Protein AF-A0A7T6AQ58-F1 (afdb_monomer_lite)

pLDDT: mean 81.7, std 18.65, range [36.28, 98.56]

Structure (mmCIF, N/CA/C/O backbone):
data_AF-A0A7T6AQ58-F1
#
_entry.id   AF-A0A7T6AQ58-F1
#
loop_
_atom_site.group_PDB
_atom_site.id
_atom_site.type_symbol
_atom_site.label_atom_id
_atom_site.label_alt_id
_atom_site.label_comp_id
_atom_site.label_asym_id
_atom_site.label_entity_id
_atom_site.label_seq_id
_atom_site.pdbx_PDB_ins_code
_atom_site.Cartn_x
_atom_site.Cartn_y
_atom_site.Cartn_z
_atom_site.occupancy
_atom_site.B_iso_or_equiv
_atom_site.auth_seq_id
_atom_site.auth_comp_id
_atom_site.auth_asym_id
_atom_site.auth_atom_id
_atom_site.pdbx_PDB_model_num
ATOM 1 N N . MET A 1 1 ? 35.826 25.626 -11.623 1.00 47.44 1 MET A N 1
ATOM 2 C CA . MET A 1 1 ? 35.672 25.501 -10.158 1.00 47.44 1 MET A CA 1
ATOM 3 C C . MET A 1 1 ? 34.219 25.137 -9.875 1.00 47.44 1 MET A C 1
ATOM 5 O O . MET A 1 1 ? 33.363 25.952 -10.198 1.00 47.44 1 MET A O 1
ATOM 9 N N . PRO A 1 2 ? 33.915 23.915 -9.407 1.00 53.66 2 PRO A N 1
ATOM 10 C CA . PRO A 1 2 ? 32.549 23.514 -9.070 1.00 53.66 2 PRO A CA 1
ATOM 11 C C . PRO A 1 2 ? 32.062 24.249 -7.809 1.00 53.66 2 PRO A C 1
ATOM 13 O O . PRO A 1 2 ? 32.818 24.425 -6.855 1.00 53.66 2 PRO A O 1
ATOM 16 N N . ASN A 1 3 ? 30.813 24.721 -7.831 1.00 54.72 3 ASN A N 1
ATOM 17 C CA . ASN A 1 3 ? 30.215 25.527 -6.764 1.00 54.72 3 ASN A CA 1
ATOM 18 C C . ASN A 1 3 ? 30.100 24.731 -5.444 1.00 54.72 3 ASN A C 1
ATOM 20 O O . ASN A 1 3 ? 29.497 23.658 -5.445 1.00 54.72 3 ASN A O 1
ATOM 24 N N . PRO A 1 4 ? 30.575 25.258 -4.300 1.00 62.91 4 PRO A N 1
ATOM 25 C CA . PRO A 1 4 ? 30.563 24.561 -3.007 1.00 62.91 4 PRO A CA 1
ATOM 26 C C . PRO A 1 4 ? 29.189 24.514 -2.300 1.00 62.91 4 PRO A C 1
ATOM 28 O O . PRO A 1 4 ? 29.124 24.204 -1.115 1.00 62.91 4 PRO A O 1
ATOM 31 N N . VAL A 1 5 ? 28.080 24.805 -2.992 1.00 57.00 5 VAL A N 1
ATOM 32 C CA . VAL A 1 5 ? 26.743 24.957 -2.370 1.00 57.00 5 VAL A CA 1
ATOM 33 C C . VAL A 1 5 ? 25.827 23.742 -2.595 1.00 57.00 5 VAL A C 1
ATOM 35 O O . VAL A 1 5 ? 24.733 23.677 -2.050 1.00 57.00 5 VAL A O 1
ATOM 38 N N . THR A 1 6 ? 26.265 22.715 -3.326 1.00 56.56 6 THR A N 1
ATOM 39 C CA . THR A 1 6 ? 25.446 21.510 -3.584 1.00 56.56 6 THR A CA 1
ATOM 40 C C . THR A 1 6 ? 25.547 20.435 -2.493 1.00 56.56 6 THR A C 1
ATOM 42 O O . THR A 1 6 ? 25.055 19.323 -2.672 1.00 56.56 6 THR A O 1
ATOM 45 N N . CYS A 1 7 ? 26.194 20.728 -1.362 1.00 53.22 7 CYS A N 1
ATOM 46 C CA . CYS A 1 7 ? 26.495 19.736 -0.335 1.00 53.22 7 CYS A CA 1
ATOM 47 C C . CYS A 1 7 ? 25.525 19.850 0.856 1.00 53.22 7 CYS A C 1
ATOM 49 O O . CYS A 1 7 ? 25.458 20.885 1.508 1.00 53.22 7 CYS A O 1
ATOM 51 N N . MET A 1 8 ? 24.838 18.746 1.172 1.00 51.19 8 MET A N 1
ATOM 52 C CA . MET A 1 8 ? 24.126 18.470 2.437 1.00 51.19 8 MET A CA 1
ATOM 53 C C . MET A 1 8 ? 22.668 18.919 2.625 1.00 51.19 8 MET A C 1
ATOM 55 O O . MET A 1 8 ? 22.242 19.180 3.747 1.00 51.19 8 MET A O 1
ATOM 59 N N . THR A 1 9 ? 21.825 18.823 1.601 1.00 55.97 9 THR A N 1
ATOM 60 C CA . THR A 1 9 ? 20.401 18.518 1.848 1.00 55.97 9 THR A CA 1
ATOM 61 C C . THR A 1 9 ? 19.998 17.267 1.085 1.00 55.97 9 THR A C 1
ATOM 63 O O . THR A 1 9 ? 19.131 17.286 0.216 1.00 55.97 9 THR A O 1
ATOM 66 N N . PHE A 1 10 ? 20.628 16.137 1.428 1.00 58.88 10 PHE A N 1
ATOM 67 C CA . PHE A 1 10 ? 20.069 14.835 1.067 1.00 58.88 10 PHE A CA 1
ATOM 68 C C . PHE A 1 10 ? 18.713 14.716 1.755 1.00 58.88 10 PHE A C 1
ATOM 70 O O . PHE A 1 10 ? 18.623 14.396 2.943 1.00 58.88 10 PHE A O 1
ATOM 77 N N . SER A 1 11 ? 17.663 15.051 1.007 1.00 82.62 11 SER A N 1
ATOM 78 C CA . SER A 1 11 ? 16.287 14.952 1.464 1.00 82.62 11 SER A CA 1
ATOM 79 C C . SER A 1 11 ? 16.050 13.517 1.953 1.00 82.62 11 SER A C 1
ATOM 81 O O . SER A 1 11 ? 16.517 12.579 1.299 1.00 82.62 11 SER A O 1
ATOM 83 N N . PRO A 1 12 ? 15.336 13.294 3.073 1.00 81.56 12 PRO A N 1
ATOM 84 C CA . PRO A 1 12 ? 14.990 11.946 3.541 1.00 81.56 12 PRO A CA 1
ATOM 85 C C . PRO A 1 12 ? 14.349 11.094 2.433 1.00 81.56 12 PRO A C 1
ATOM 87 O O . PRO A 1 12 ? 14.522 9.878 2.401 1.00 81.56 12 PRO A O 1
ATOM 90 N N . TYR A 1 13 ? 13.699 11.749 1.468 1.00 82.94 13 TYR A N 1
ATOM 91 C CA . TYR A 1 13 ? 13.185 11.140 0.250 1.00 82.94 13 TYR A CA 1
ATOM 92 C C . TYR A 1 13 ? 14.268 10.500 -0.636 1.00 82.94 13 TYR A C 1
ATOM 94 O O . TYR A 1 13 ? 14.084 9.383 -1.103 1.00 82.94 13 TYR A O 1
ATOM 102 N N . GLN A 1 14 ? 15.414 11.155 -0.848 1.00 86.25 14 GLN A N 1
ATOM 103 C CA . GLN A 1 14 ? 16.499 10.592 -1.661 1.00 86.25 14 GLN A CA 1
ATOM 104 C C . GLN A 1 14 ? 17.101 9.355 -1.002 1.00 86.25 14 GLN A C 1
ATOM 106 O O . GLN A 1 14 ? 17.252 8.340 -1.666 1.00 86.25 14 GLN A O 1
ATOM 111 N N . ARG A 1 15 ? 17.355 9.398 0.314 1.00 88.62 15 ARG A N 1
ATOM 112 C CA . ARG A 1 15 ? 17.837 8.220 1.060 1.00 88.62 15 ARG A CA 1
ATOM 113 C C . ARG A 1 15 ? 16.867 7.048 0.946 1.00 88.62 15 ARG A C 1
ATOM 115 O O . ARG A 1 15 ? 17.296 5.909 0.794 1.00 88.62 15 ARG A O 1
ATOM 122 N N . LEU A 1 16 ? 15.568 7.342 0.995 1.00 89.62 16 LEU A N 1
ATOM 123 C CA . LEU A 1 16 ? 14.527 6.343 0.816 1.00 89.62 16 LEU A CA 1
ATOM 124 C C . LEU A 1 16 ? 14.556 5.738 -0.593 1.00 89.62 16 LEU A C 1
ATOM 126 O O . LEU A 1 16 ? 14.514 4.518 -0.728 1.00 89.62 16 LEU A O 1
ATOM 130 N N . LEU A 1 17 ? 14.649 6.571 -1.631 1.00 89.19 17 LEU A N 1
ATOM 131 C CA . LEU A 1 17 ? 14.738 6.099 -3.011 1.00 89.19 17 LEU A CA 1
ATOM 132 C C . LEU A 1 17 ? 15.986 5.246 -3.242 1.00 89.19 17 LEU A C 1
ATOM 134 O O . LEU A 1 17 ? 15.863 4.165 -3.807 1.00 89.19 17 LEU A O 1
ATOM 138 N N . THR A 1 18 ? 17.149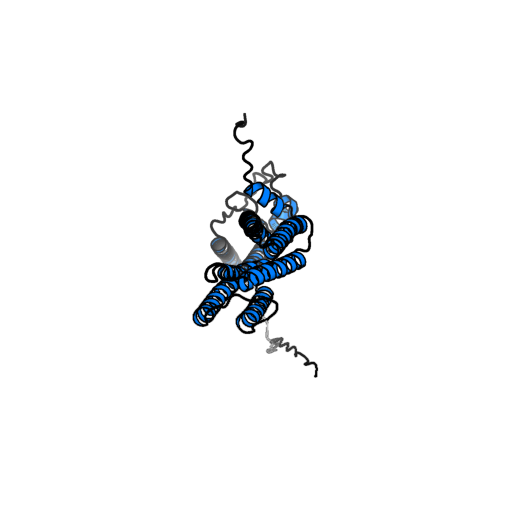 5.676 -2.749 1.00 90.31 18 THR A N 1
ATOM 139 C CA . THR A 1 18 ? 18.395 4.911 -2.872 1.00 90.31 18 THR A CA 1
ATOM 140 C C . THR A 1 18 ? 18.289 3.559 -2.164 1.00 90.31 18 THR A C 1
ATOM 142 O O . THR A 1 18 ? 18.688 2.545 -2.727 1.00 90.31 18 THR A O 1
ATOM 145 N N . ALA A 1 19 ? 17.675 3.503 -0.975 1.00 90.88 19 ALA A N 1
ATOM 146 C CA . ALA A 1 19 ? 17.439 2.240 -0.271 1.00 90.88 19 ALA A CA 1
ATOM 147 C C . ALA A 1 19 ? 16.484 1.303 -1.039 1.00 90.88 19 ALA A C 1
ATOM 149 O O . ALA A 1 19 ? 16.714 0.097 -1.106 1.00 90.88 19 ALA A O 1
ATOM 150 N N . ILE A 1 20 ? 15.428 1.848 -1.654 1.00 91.75 20 ILE A N 1
ATOM 151 C CA . ILE A 1 20 ? 14.497 1.081 -2.501 1.00 91.75 20 ILE A CA 1
ATOM 152 C C . ILE A 1 20 ? 15.207 0.564 -3.756 1.00 91.75 20 ILE A C 1
ATOM 154 O O . ILE A 1 20 ? 14.987 -0.574 -4.174 1.00 91.75 20 ILE A O 1
ATOM 158 N N . GLU A 1 21 ? 16.054 1.387 -4.367 1.00 91.31 21 GLU A N 1
ATOM 159 C CA . GLU A 1 21 ? 16.788 1.044 -5.579 1.00 91.31 21 GLU A CA 1
ATOM 160 C C . GLU A 1 21 ? 17.803 -0.076 -5.337 1.00 91.31 21 GLU A C 1
ATOM 162 O O . GLU A 1 21 ? 17.845 -1.020 -6.130 1.00 91.31 21 GLU A O 1
ATOM 167 N N . GLN A 1 22 ? 18.515 -0.011 -4.206 1.00 92.06 22 GLN A N 1
ATOM 168 C CA . GLN A 1 22 ? 19.483 -1.011 -3.745 1.00 92.06 22 GLN A CA 1
ATOM 169 C C . GLN A 1 22 ? 18.845 -2.306 -3.220 1.00 92.06 22 GLN A C 1
ATOM 171 O O . GLN A 1 22 ? 19.550 -3.297 -3.034 1.00 92.06 22 GLN A O 1
ATOM 176 N N . SER A 1 23 ? 17.532 -2.324 -2.960 1.00 90.62 23 SER A N 1
ATOM 177 C CA . SER A 1 23 ? 16.871 -3.522 -2.437 1.00 90.62 23 SER A CA 1
ATOM 178 C C . SER A 1 23 ? 16.958 -4.696 -3.431 1.00 90.62 23 SER A C 1
ATOM 180 O O . SER A 1 23 ? 16.793 -4.495 -4.640 1.00 90.62 23 SER A O 1
ATOM 182 N N . PRO A 1 24 ? 17.141 -5.943 -2.950 1.00 89.75 24 PRO A N 1
ATOM 183 C CA . PRO A 1 24 ? 17.249 -7.139 -3.796 1.00 89.75 24 PRO A CA 1
ATOM 184 C C . PRO A 1 24 ? 15.904 -7.575 -4.413 1.00 89.75 24 PRO A C 1
ATOM 186 O O . PRO A 1 24 ? 15.777 -8.679 -4.941 1.00 89.75 24 PRO A O 1
ATOM 189 N N . ILE A 1 25 ? 14.872 -6.735 -4.313 1.00 90.25 25 ILE A N 1
ATOM 190 C CA . ILE A 1 25 ? 13.503 -7.043 -4.709 1.00 90.25 25 ILE A CA 1
ATOM 191 C C . ILE A 1 25 ? 13.341 -6.853 -6.232 1.00 90.25 25 ILE A C 1
ATOM 193 O O . ILE A 1 25 ? 13.767 -5.827 -6.778 1.00 90.25 25 ILE A O 1
ATOM 197 N N . PRO A 1 26 ? 12.678 -7.793 -6.939 1.00 88.00 26 PRO A N 1
ATOM 198 C CA . PRO A 1 26 ? 12.400 -7.666 -8.368 1.00 88.00 26 PRO A CA 1
ATOM 199 C C . PRO A 1 26 ? 11.685 -6.354 -8.720 1.00 88.00 26 PRO A C 1
ATOM 201 O O . PRO A 1 26 ? 10.802 -5.890 -7.997 1.00 88.00 26 PRO A O 1
ATOM 204 N N . GLY A 1 27 ? 11.999 -5.775 -9.884 1.00 81.94 27 GLY A N 1
ATOM 205 C CA . GLY A 1 27 ? 11.509 -4.446 -10.284 1.00 81.94 27 GLY A CA 1
ATOM 206 C C . GLY A 1 27 ? 9.984 -4.255 -10.227 1.00 81.94 27 GLY A C 1
ATOM 207 O O . GLY A 1 27 ? 9.514 -3.161 -9.920 1.00 81.94 27 GLY A O 1
ATOM 208 N N . ALA A 1 28 ? 9.197 -5.314 -10.449 1.00 79.38 28 ALA A N 1
ATOM 209 C CA . ALA A 1 28 ? 7.735 -5.262 -10.353 1.00 79.38 28 ALA A CA 1
ATOM 210 C C . ALA A 1 28 ? 7.221 -4.944 -8.931 1.00 79.38 28 ALA A C 1
ATOM 212 O O . ALA A 1 28 ? 6.175 -4.301 -8.782 1.00 79.38 28 ALA A O 1
ATOM 213 N N . ASP A 1 29 ? 7.968 -5.355 -7.904 1.00 88.75 29 ASP A N 1
ATOM 214 C CA . ASP A 1 29 ? 7.631 -5.171 -6.492 1.00 88.75 29 ASP A CA 1
ATOM 215 C C . ASP A 1 29 ? 8.254 -3.895 -5.898 1.00 88.75 29 ASP A C 1
ATOM 217 O O . ASP A 1 29 ? 7.770 -3.406 -4.877 1.00 88.75 29 ASP A O 1
ATOM 221 N N . LYS A 1 30 ? 9.227 -3.258 -6.571 1.00 90.06 30 LYS A N 1
ATOM 222 C CA . LYS A 1 30 ? 9.806 -1.970 -6.130 1.00 90.06 30 LYS A CA 1
ATOM 223 C C . LYS A 1 30 ? 8.746 -0.886 -5.945 1.00 90.06 30 LYS A C 1
ATOM 225 O O . LYS A 1 30 ? 8.765 -0.164 -4.955 1.00 90.06 30 LYS A O 1
ATOM 230 N N . VAL A 1 31 ? 7.757 -0.825 -6.841 1.00 90.00 31 VAL A N 1
ATOM 231 C CA . VAL A 1 31 ? 6.634 0.117 -6.701 1.00 90.00 31 VAL A CA 1
ATOM 232 C C . VAL A 1 31 ? 5.856 -0.153 -5.410 1.00 90.00 31 VAL A C 1
ATOM 234 O O . VAL A 1 31 ? 5.481 0.794 -4.723 1.00 90.00 31 VAL A O 1
ATOM 237 N N . ARG A 1 32 ? 5.619 -1.422 -5.051 1.00 92.69 32 ARG A N 1
ATOM 238 C CA . ARG A 1 32 ? 4.919 -1.785 -3.805 1.00 92.69 32 ARG A CA 1
ATOM 239 C C . ARG A 1 32 ? 5.742 -1.394 -2.586 1.00 92.69 32 ARG A C 1
ATOM 241 O O . ARG A 1 32 ? 5.195 -0.802 -1.659 1.00 92.69 32 ARG A O 1
ATOM 248 N N . LEU A 1 33 ? 7.054 -1.625 -2.636 1.00 93.81 33 LEU A N 1
ATOM 249 C CA . LEU A 1 33 ? 7.982 -1.192 -1.597 1.00 93.81 33 LEU A CA 1
ATOM 250 C C . LEU A 1 33 ? 7.946 0.327 -1.395 1.00 93.81 33 LEU A C 1
ATOM 252 O O . LEU A 1 33 ? 7.910 0.774 -0.255 1.00 93.81 33 LEU A O 1
ATOM 256 N N . THR A 1 34 ? 7.873 1.125 -2.465 1.00 92.50 34 THR A N 1
ATOM 257 C CA . THR A 1 34 ? 7.727 2.585 -2.351 1.00 92.50 34 THR A CA 1
ATOM 258 C C . THR A 1 34 ? 6.436 2.984 -1.637 1.00 92.50 34 THR A C 1
ATOM 260 O O . THR A 1 34 ? 6.463 3.841 -0.759 1.00 92.50 34 THR A O 1
ATOM 263 N N . HIS A 1 35 ? 5.303 2.359 -1.969 1.00 91.75 35 HIS A N 1
ATOM 264 C CA . HIS A 1 35 ? 4.029 2.664 -1.302 1.00 91.75 35 HIS A CA 1
ATOM 265 C C . HIS A 1 35 ? 4.071 2.248 0.174 1.00 91.75 35 HIS A C 1
ATOM 267 O O . HIS A 1 35 ? 3.639 3.005 1.042 1.00 91.75 35 HIS A O 1
ATOM 273 N N . PHE A 1 36 ? 4.652 1.081 0.464 1.00 94.81 36 PHE A N 1
ATOM 274 C CA . PHE A 1 36 ? 4.873 0.618 1.830 1.00 94.81 36 PHE A CA 1
ATOM 275 C C . PHE A 1 36 ? 5.781 1.573 2.613 1.00 94.81 36 PHE A C 1
ATOM 277 O O . PHE A 1 36 ? 5.466 1.920 3.745 1.00 94.81 36 PHE A O 1
ATOM 284 N N . ALA A 1 37 ? 6.856 2.067 2.001 1.00 94.31 37 ALA A N 1
ATOM 285 C CA . ALA A 1 37 ? 7.752 3.034 2.617 1.00 94.31 37 ALA A CA 1
ATOM 286 C C . ALA A 1 37 ? 7.044 4.333 3.001 1.00 94.31 37 ALA A C 1
ATOM 288 O O . ALA A 1 37 ? 7.209 4.822 4.115 1.00 94.31 37 ALA A O 1
ATOM 289 N N . VAL A 1 38 ? 6.242 4.885 2.084 1.00 92.50 38 VAL A N 1
ATOM 290 C CA . VAL A 1 38 ? 5.446 6.091 2.342 1.00 92.50 38 VAL A CA 1
ATOM 291 C C . VAL A 1 38 ? 4.469 5.839 3.487 1.00 92.50 38 VAL A C 1
ATOM 293 O O . VAL A 1 38 ? 4.343 6.672 4.382 1.00 92.50 38 VAL A O 1
ATOM 296 N N . PHE A 1 39 ? 3.827 4.670 3.507 1.00 93.25 39 PHE A N 1
ATOM 297 C CA . PHE A 1 39 ? 2.936 4.279 4.593 1.00 93.25 39 PHE A CA 1
ATOM 298 C C . PHE A 1 39 ? 3.664 4.165 5.937 1.00 93.25 39 PHE A C 1
ATOM 300 O O . PHE A 1 39 ? 3.175 4.688 6.931 1.00 93.25 39 PHE A O 1
ATOM 307 N N . VAL A 1 40 ? 4.841 3.535 5.984 1.00 94.31 40 VAL A N 1
ATOM 308 C CA . VAL A 1 40 ? 5.655 3.450 7.205 1.00 94.31 40 VAL A CA 1
ATOM 309 C C . VAL A 1 40 ? 6.076 4.849 7.649 1.00 94.31 40 VAL A C 1
ATOM 311 O O . VAL A 1 40 ? 5.889 5.196 8.809 1.00 94.31 40 VAL A O 1
ATOM 314 N N . LEU A 1 41 ? 6.568 5.688 6.738 1.00 93.50 41 LEU A N 1
ATOM 315 C CA . LEU A 1 41 ? 7.032 7.038 7.056 1.00 93.50 41 LEU A CA 1
ATOM 316 C C . LEU A 1 41 ? 5.920 7.921 7.642 1.00 93.50 41 LEU A C 1
ATOM 318 O O . LEU A 1 41 ? 6.161 8.647 8.603 1.00 93.50 41 LEU A O 1
ATOM 322 N N . LEU A 1 42 ? 4.709 7.852 7.082 1.00 93.00 42 LEU A N 1
ATOM 323 C CA . LEU A 1 42 ? 3.563 8.643 7.542 1.00 93.00 42 LEU A CA 1
ATOM 324 C C . LEU A 1 42 ? 2.850 8.014 8.748 1.00 93.00 42 LEU A C 1
ATOM 326 O O . LEU A 1 42 ? 2.391 8.724 9.639 1.00 93.00 42 LEU A O 1
ATOM 330 N N . GLY A 1 43 ? 2.751 6.687 8.786 1.00 92.94 43 GLY A N 1
ATOM 331 C CA . GLY A 1 43 ? 2.016 5.947 9.809 1.00 92.94 43 GLY A CA 1
ATOM 332 C C . GLY A 1 43 ? 2.769 5.824 11.130 1.00 92.94 43 GLY A C 1
ATOM 333 O O . GLY A 1 43 ? 2.144 5.838 12.186 1.00 92.94 43 GLY A O 1
ATOM 334 N N . GLN A 1 44 ? 4.103 5.747 11.098 1.00 94.69 44 GLN A N 1
ATOM 335 C CA . GLN A 1 44 ? 4.933 5.568 12.294 1.00 94.69 44 GLN A CA 1
ATOM 336 C C . GLN A 1 44 ? 4.753 6.688 13.333 1.00 94.69 44 GLN A C 1
ATOM 338 O O . GLN A 1 44 ? 4.446 6.358 14.481 1.00 94.69 44 GLN A O 1
ATOM 343 N N . PRO A 1 45 ? 4.848 7.989 12.978 1.00 95.81 45 PRO A N 1
ATOM 344 C CA . PRO A 1 45 ? 4.590 9.067 13.932 1.00 95.81 45 PRO A CA 1
ATOM 345 C C . PRO A 1 45 ? 3.170 9.021 14.506 1.00 95.81 45 PRO A C 1
ATOM 347 O O . PRO A 1 45 ? 2.986 9.225 15.704 1.00 95.81 45 PRO A O 1
ATOM 350 N N . GLY A 1 46 ? 2.176 8.702 13.668 1.00 94.44 46 GLY A N 1
ATOM 351 C CA . GLY A 1 46 ? 0.782 8.578 14.093 1.00 94.44 46 GLY A CA 1
ATOM 352 C C . GLY A 1 46 ? 0.583 7.451 15.106 1.00 94.44 46 GLY A C 1
ATOM 353 O O . GLY A 1 46 ? 0.035 7.680 16.181 1.00 94.44 46 GLY A O 1
ATOM 354 N N . LEU A 1 47 ? 1.082 6.249 14.805 1.00 96.06 47 LEU A N 1
ATOM 355 C CA . LEU A 1 47 ? 0.994 5.088 15.698 1.00 96.06 47 LEU A CA 1
ATOM 356 C C . LEU A 1 47 ? 1.737 5.315 17.015 1.00 96.06 47 LEU A C 1
ATOM 358 O O . LEU A 1 47 ? 1.229 4.936 18.066 1.00 96.06 47 LEU A O 1
ATOM 362 N N . LEU A 1 48 ? 2.913 5.949 16.973 1.00 96.81 48 LEU A N 1
ATOM 363 C CA . LEU A 1 48 ? 3.671 6.284 18.175 1.00 96.81 48 LEU A CA 1
ATOM 364 C C . LEU A 1 48 ? 2.904 7.291 19.046 1.00 96.81 48 LEU A C 1
ATOM 366 O O . LEU A 1 48 ? 2.783 7.089 20.252 1.00 96.81 48 LEU A O 1
ATOM 370 N N . GLY A 1 49 ? 2.333 8.334 18.434 1.00 97.06 49 GLY A N 1
ATOM 371 C CA . GLY A 1 49 ? 1.495 9.314 19.127 1.00 97.06 49 GLY A CA 1
ATOM 372 C C . GLY A 1 49 ? 0.278 8.668 19.789 1.00 97.06 49 GLY A C 1
ATOM 373 O O . GLY A 1 49 ? 0.037 8.888 20.974 1.00 97.06 49 GLY A O 1
ATOM 374 N N . TYR A 1 50 ? -0.434 7.800 19.063 1.00 95.62 50 TYR A N 1
ATOM 375 C CA . TYR A 1 50 ? -1.550 7.030 19.620 1.00 95.62 50 TYR A CA 1
ATOM 376 C C . TYR A 1 50 ? -1.113 6.062 20.723 1.00 95.62 50 TYR A C 1
ATOM 378 O O . TYR A 1 50 ? -1.847 5.880 21.689 1.00 95.62 50 TYR A O 1
ATOM 386 N N . CYS A 1 51 ? 0.073 5.461 20.618 1.00 97.31 51 CYS A N 1
ATOM 387 C CA . CYS A 1 51 ? 0.610 4.583 21.654 1.00 97.31 51 CYS A CA 1
ATOM 388 C C . CYS A 1 51 ? 0.863 5.355 22.956 1.00 97.31 51 CYS A C 1
ATOM 390 O O . CYS A 1 51 ? 0.464 4.895 24.022 1.00 97.31 51 CYS A O 1
ATOM 392 N N . VAL A 1 52 ? 1.485 6.537 22.874 1.00 98.00 52 VAL A N 1
ATOM 393 C CA . VAL A 1 52 ? 1.713 7.406 24.040 1.00 98.00 52 VAL A CA 1
ATOM 394 C C . VAL A 1 52 ? 0.385 7.881 24.622 1.00 98.00 52 VAL A C 1
ATOM 396 O O . VAL A 1 52 ? 0.189 7.791 25.830 1.00 98.00 52 VAL A O 1
ATOM 399 N N . TYR A 1 53 ? -0.549 8.316 23.775 1.00 96.50 53 TYR A N 1
ATOM 400 C CA . TYR A 1 53 ? -1.891 8.707 24.203 1.00 96.50 53 TYR A CA 1
ATOM 401 C C . TYR A 1 53 ? -2.603 7.568 24.955 1.00 96.50 53 TYR A C 1
ATOM 403 O O . TYR A 1 53 ? -3.080 7.758 26.069 1.00 96.50 53 TYR A O 1
ATOM 411 N N . SER A 1 54 ? -2.577 6.353 24.404 1.00 95.75 54 SER A N 1
ATOM 412 C CA . SER A 1 54 ? -3.175 5.165 25.019 1.00 95.75 54 SER A CA 1
ATOM 413 C C . SER A 1 54 ? -2.523 4.776 26.352 1.00 95.75 54 SER A C 1
ATOM 415 O O . SER A 1 54 ? -3.200 4.215 27.211 1.00 95.75 54 SER A O 1
ATOM 417 N N . LEU A 1 55 ? -1.227 5.056 26.541 1.00 97.31 55 LEU A N 1
ATOM 418 C CA . LEU A 1 55 ? -0.544 4.863 27.825 1.00 97.31 55 LEU A CA 1
ATOM 419 C C . LEU A 1 55 ? -1.000 5.884 28.872 1.00 97.31 55 LEU A C 1
ATOM 421 O O . LEU A 1 55 ? -1.157 5.520 30.034 1.00 97.31 55 LEU A O 1
ATOM 425 N N . VAL A 1 56 ? -1.227 7.136 28.465 1.00 97.88 56 VAL A N 1
ATOM 426 C CA . VAL A 1 56 ? -1.710 8.205 29.356 1.00 97.88 56 VAL A CA 1
ATOM 427 C C . VAL A 1 56 ? -3.137 7.926 29.835 1.00 97.88 56 VAL A C 1
ATOM 429 O O . VAL A 1 56 ? -3.422 8.125 31.011 1.00 97.88 56 VAL A O 1
ATOM 432 N N . GLU A 1 57 ? -3.997 7.390 28.967 1.00 95.56 57 GLU A N 1
ATOM 433 C CA . GLU A 1 57 ? -5.369 6.974 29.313 1.00 95.56 57 GLU A CA 1
ATOM 434 C C . GLU A 1 57 ? -5.424 5.673 30.144 1.00 95.56 57 GLU A C 1
ATOM 436 O O . GLU A 1 57 ? -6.487 5.257 30.599 1.00 95.56 57 GLU A O 1
ATOM 441 N N . GLY A 1 58 ? -4.291 4.988 30.346 1.00 95.94 58 GLY A N 1
ATOM 442 C CA . GLY A 1 58 ? -4.236 3.715 31.075 1.00 95.94 58 GLY A CA 1
ATOM 443 C C . GLY A 1 58 ? -4.765 2.503 30.292 1.00 95.94 58 GLY A C 1
ATOM 444 O O . GLY A 1 58 ? -4.858 1.405 30.845 1.00 95.94 58 GLY A O 1
ATOM 445 N N . GLU A 1 59 ? -5.060 2.652 28.996 1.00 94.94 59 GLU A N 1
ATOM 446 C CA . GLU A 1 59 ? -5.473 1.567 28.097 1.00 94.94 59 GLU A CA 1
ATOM 447 C C . GLU A 1 59 ? -4.262 0.688 27.695 1.00 94.94 59 GLU A C 1
ATOM 449 O O . GLU A 1 59 ? -3.841 0.651 26.535 1.00 94.94 59 GLU A O 1
ATOM 454 N N . LEU A 1 60 ? -3.674 -0.043 28.653 1.00 96.06 60 LEU A N 1
ATOM 455 C CA . LEU A 1 60 ? -2.428 -0.808 28.454 1.00 96.06 60 LEU A CA 1
ATOM 456 C C . LEU A 1 60 ? -2.502 -1.834 27.313 1.00 96.06 60 LEU A C 1
ATOM 458 O O . LEU A 1 60 ? -1.525 -2.021 26.588 1.00 96.06 60 LEU A O 1
ATOM 462 N N . LEU A 1 61 ? -3.651 -2.494 27.134 1.00 94.19 61 LEU A N 1
ATOM 463 C CA . LEU A 1 61 ? -3.839 -3.476 26.062 1.00 94.19 61 LEU A CA 1
ATOM 464 C C . LEU A 1 61 ? -3.745 -2.821 24.677 1.00 94.19 61 LEU A C 1
ATOM 466 O O . LEU A 1 61 ? -3.096 -3.358 23.782 1.00 94.19 61 LEU A O 1
ATOM 470 N N . MET A 1 62 ? -4.365 -1.652 24.504 1.00 94.75 62 MET A N 1
ATOM 471 C CA . MET A 1 62 ? -4.329 -0.921 23.239 1.00 94.75 62 MET A CA 1
ATOM 472 C C . MET A 1 62 ? -2.920 -0.390 22.959 1.00 94.75 62 MET A C 1
ATOM 474 O O . MET A 1 62 ? -2.406 -0.571 21.854 1.00 94.75 62 MET A O 1
ATOM 478 N N . ALA A 1 63 ? -2.259 0.173 23.974 1.00 97.00 63 ALA A N 1
ATOM 479 C CA . ALA A 1 63 ? -0.869 0.604 23.875 1.00 97.00 63 ALA A CA 1
ATOM 480 C C . ALA A 1 63 ? 0.060 -0.550 23.461 1.00 97.00 63 ALA A C 1
ATOM 482 O O . ALA A 1 63 ? 0.899 -0.378 22.578 1.00 97.00 63 ALA A O 1
ATOM 483 N N . LEU A 1 64 ? -0.126 -1.746 24.032 1.00 97.12 64 LEU A N 1
ATOM 484 C CA . LEU A 1 64 ? 0.642 -2.935 23.663 1.00 97.12 64 LEU A CA 1
ATOM 485 C C . LEU A 1 64 ? 0.424 -3.325 22.194 1.00 97.12 64 LEU A C 1
ATOM 487 O O . LEU A 1 64 ? 1.395 -3.572 21.481 1.00 97.12 64 LEU A O 1
ATOM 491 N N . ILE A 1 65 ? -0.826 -3.351 21.719 1.00 96.69 65 ILE A N 1
ATOM 492 C CA . ILE A 1 65 ? -1.143 -3.677 20.317 1.00 96.69 65 ILE A CA 1
ATOM 493 C C . ILE A 1 65 ? -0.523 -2.641 19.365 1.00 96.69 65 ILE A C 1
ATOM 495 O O . ILE A 1 65 ? 0.071 -3.011 18.347 1.00 96.69 65 ILE A O 1
ATOM 499 N N . LEU A 1 66 ? -0.614 -1.351 19.701 1.00 97.00 66 LEU A N 1
ATOM 500 C CA . LEU A 1 66 ? -0.009 -0.264 18.928 1.00 97.00 66 LEU A CA 1
ATOM 501 C C . LEU A 1 66 ? 1.517 -0.386 18.883 1.00 97.00 66 LEU A C 1
ATOM 503 O O . LEU A 1 66 ? 2.103 -0.283 17.805 1.00 97.00 66 LEU A O 1
ATOM 507 N N . PHE A 1 67 ? 2.153 -0.674 20.019 1.00 97.62 67 PHE A N 1
ATOM 508 C CA . PHE A 1 67 ? 3.597 -0.876 20.109 1.00 97.62 67 PHE A CA 1
ATOM 509 C C . PHE A 1 67 ? 4.060 -2.084 19.284 1.00 97.62 67 PHE A C 1
ATOM 511 O O . PHE A 1 67 ? 4.980 -1.961 18.475 1.00 97.62 67 PHE A O 1
ATOM 518 N N . VAL A 1 68 ? 3.387 -3.233 19.412 1.00 97.12 68 VAL A N 1
ATOM 519 C CA . VAL A 1 68 ? 3.699 -4.442 18.629 1.00 97.12 68 VAL A CA 1
ATOM 520 C C . VAL A 1 68 ? 3.543 -4.180 17.131 1.00 97.12 68 VAL A C 1
ATOM 522 O O . VAL A 1 68 ? 4.407 -4.574 16.345 1.00 97.12 68 VAL A O 1
ATOM 525 N N . THR A 1 69 ? 2.487 -3.472 16.721 1.00 97.31 69 THR A N 1
ATOM 526 C CA . THR A 1 69 ? 2.291 -3.082 15.314 1.00 97.31 69 THR A CA 1
ATOM 527 C C . THR A 1 69 ? 3.418 -2.166 14.838 1.00 97.31 69 THR A C 1
ATOM 529 O O . THR A 1 69 ? 3.970 -2.373 13.757 1.00 97.31 69 THR A O 1
ATOM 532 N N . ASN A 1 70 ? 3.798 -1.178 15.651 1.00 97.19 70 ASN A N 1
ATOM 533 C CA . ASN A 1 70 ? 4.857 -0.227 15.337 1.00 97.19 70 ASN A CA 1
ATOM 534 C C . ASN A 1 70 ? 6.210 -0.932 15.118 1.00 97.19 70 ASN A C 1
ATOM 536 O O . ASN A 1 70 ? 6.829 -0.757 14.065 1.00 97.19 70 ASN A O 1
ATOM 540 N N . VAL A 1 71 ? 6.601 -1.808 16.052 1.00 97.25 71 VAL A N 1
ATOM 541 C CA . VAL A 1 71 ? 7.819 -2.630 15.960 1.00 97.25 71 VAL A CA 1
ATOM 542 C C . VAL A 1 71 ? 7.768 -3.548 14.740 1.00 97.25 71 VAL A C 1
ATOM 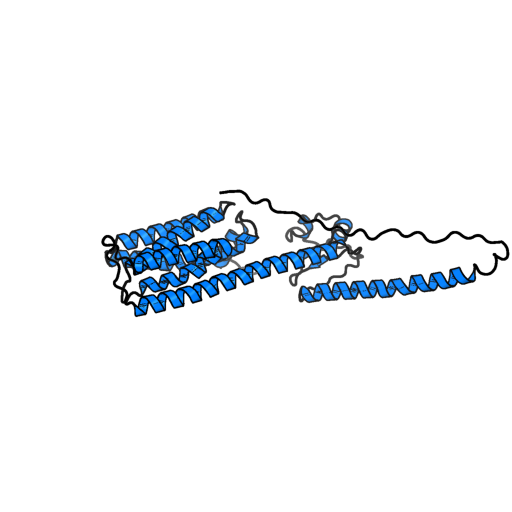544 O O . VAL A 1 71 ? 8.734 -3.615 13.983 1.00 97.25 71 VAL A O 1
ATOM 547 N N . THR A 1 72 ? 6.634 -4.208 14.493 1.00 97.12 72 THR A N 1
ATOM 548 C CA . THR A 1 72 ? 6.450 -5.080 13.322 1.00 97.12 72 THR A CA 1
ATOM 549 C C . THR A 1 72 ? 6.666 -4.316 12.019 1.00 97.12 72 THR A C 1
ATOM 551 O O . THR A 1 72 ? 7.344 -4.819 11.126 1.00 97.12 72 THR A O 1
ATOM 554 N N . LEU A 1 73 ? 6.118 -3.105 11.890 1.00 95.94 73 LEU A N 1
ATOM 555 C CA . LEU A 1 73 ? 6.278 -2.281 10.690 1.00 95.94 73 LEU A CA 1
ATOM 556 C C . LEU A 1 73 ? 7.741 -1.861 10.475 1.00 95.94 73 LEU A C 1
ATOM 558 O O . LEU A 1 73 ? 8.217 -1.912 9.340 1.00 95.94 73 LEU A O 1
ATOM 562 N N . LEU A 1 74 ? 8.466 -1.506 11.543 1.00 95.88 74 LEU A N 1
ATOM 563 C CA . LEU A 1 74 ? 9.897 -1.177 11.470 1.00 95.88 74 LEU A CA 1
ATOM 564 C C . LEU A 1 74 ? 10.744 -2.391 11.075 1.00 95.88 74 LEU A C 1
ATOM 566 O O . LEU A 1 74 ? 11.582 -2.292 10.179 1.00 95.88 74 LEU A O 1
ATOM 570 N N . LEU A 1 75 ? 10.495 -3.547 11.693 1.00 96.81 75 LEU A N 1
ATOM 571 C CA . LEU A 1 75 ? 11.179 -4.794 11.350 1.00 96.81 75 LEU A CA 1
ATOM 572 C C . LEU A 1 75 ? 10.866 -5.223 9.917 1.00 96.81 75 LEU A C 1
ATOM 574 O O . LEU A 1 75 ? 11.759 -5.638 9.191 1.00 96.81 75 LEU A O 1
ATOM 578 N N . SER A 1 76 ? 9.617 -5.074 9.477 1.00 96.06 76 SER A N 1
ATOM 579 C CA . SER A 1 76 ? 9.205 -5.402 8.110 1.00 96.06 76 SER A CA 1
ATOM 580 C C . SER A 1 76 ? 9.900 -4.515 7.082 1.00 96.06 76 SER A C 1
ATOM 582 O O . SER A 1 76 ? 10.338 -5.014 6.051 1.00 96.06 76 SER A O 1
ATOM 584 N N . TRP A 1 77 ? 10.056 -3.220 7.375 1.00 95.62 77 TRP A N 1
ATOM 585 C CA . TRP A 1 77 ? 10.852 -2.308 6.553 1.00 95.62 77 TRP A CA 1
ATOM 586 C C . TRP A 1 77 ? 12.307 -2.774 6.442 1.00 95.62 77 TRP A C 1
ATOM 588 O O . TRP A 1 77 ? 12.816 -2.926 5.334 1.00 95.62 77 TRP A O 1
ATOM 598 N N . GLN A 1 78 ? 12.952 -3.076 7.571 1.00 95.19 78 GLN A N 1
ATOM 599 C CA . GLN A 1 78 ? 14.330 -3.574 7.579 1.00 95.19 78 GLN A CA 1
ATOM 600 C C . GLN A 1 78 ? 14.467 -4.899 6.814 1.00 95.19 78 GLN A C 1
ATOM 602 O O . GLN A 1 78 ? 15.359 -5.042 5.983 1.00 95.19 78 GLN A O 1
ATOM 607 N N . LEU A 1 79 ? 13.557 -5.851 7.036 1.00 95.44 79 LEU A N 1
ATOM 608 C CA . LEU A 1 79 ? 13.559 -7.148 6.359 1.00 95.44 79 LEU A CA 1
ATOM 609 C C . LEU A 1 79 ? 13.376 -7.009 4.845 1.00 95.44 79 LEU A C 1
ATOM 611 O O . LEU A 1 79 ? 14.074 -7.684 4.098 1.00 95.44 79 LEU A O 1
ATOM 615 N N . LEU A 1 80 ? 12.492 -6.124 4.379 1.00 94.38 80 LEU A N 1
ATOM 616 C CA . LEU A 1 80 ? 12.285 -5.884 2.945 1.00 94.38 80 LEU A CA 1
ATOM 617 C C . LEU A 1 80 ? 13.503 -5.255 2.262 1.00 94.38 80 LEU A C 1
ATOM 619 O O . LEU A 1 80 ? 13.731 -5.500 1.081 1.00 94.38 80 LEU A O 1
ATOM 623 N N . CYS A 1 81 ? 14.308 -4.481 2.988 1.00 91.75 81 CYS A N 1
ATOM 624 C CA . CYS A 1 81 ? 15.559 -3.951 2.450 1.00 91.75 81 CYS A CA 1
ATOM 625 C C . CYS A 1 81 ? 16.638 -5.034 2.273 1.00 91.75 81 CYS A C 1
ATOM 627 O O . CYS A 1 81 ? 17.542 -4.854 1.462 1.00 91.75 81 CYS A O 1
ATOM 629 N N . HIS A 1 82 ? 16.554 -6.150 3.006 1.00 91.75 82 HIS A N 1
ATOM 630 C CA . HIS A 1 82 ? 17.599 -7.179 3.030 1.00 91.75 82 HIS A CA 1
ATOM 631 C C . HIS A 1 82 ? 17.202 -8.511 2.383 1.00 91.75 82 HIS A C 1
ATOM 633 O O . HIS A 1 82 ? 18.079 -9.257 1.952 1.00 91.75 82 HIS A O 1
ATOM 639 N N . LEU A 1 83 ? 15.910 -8.836 2.310 1.00 92.12 83 LEU A N 1
ATOM 640 C CA . LEU A 1 83 ? 15.431 -10.118 1.801 1.00 92.12 83 LEU A CA 1
ATOM 641 C C . LEU A 1 83 ? 14.902 -9.998 0.366 1.00 92.12 83 LEU A C 1
ATOM 643 O O . LEU A 1 83 ? 14.125 -9.092 0.070 1.00 92.12 83 LEU A O 1
ATOM 647 N N . PRO A 1 84 ? 15.220 -10.962 -0.518 1.00 89.88 84 PRO A N 1
ATOM 648 C CA . PRO A 1 84 ? 14.681 -10.983 -1.878 1.00 89.88 84 PRO A CA 1
ATOM 649 C C . PRO A 1 84 ? 13.197 -11.393 -1.931 1.00 89.88 84 PRO A C 1
ATOM 651 O O . PRO A 1 84 ? 12.533 -11.190 -2.945 1.00 89.88 84 PRO A O 1
ATOM 654 N N . VAL A 1 85 ? 12.653 -11.980 -0.853 1.00 91.94 85 VAL A N 1
ATOM 655 C CA . VAL A 1 85 ? 11.286 -12.526 -0.811 1.00 91.94 85 VAL A CA 1
ATOM 656 C C . VAL A 1 85 ? 10.359 -11.620 0.008 1.00 91.94 85 VAL A C 1
ATOM 658 O O . VAL A 1 85 ? 10.257 -11.748 1.226 1.00 91.94 85 VAL A O 1
ATOM 661 N N . ALA A 1 86 ? 9.639 -10.723 -0.668 1.00 93.75 86 ALA A N 1
ATOM 662 C CA . ALA A 1 86 ? 8.799 -9.707 -0.022 1.00 93.75 86 ALA A CA 1
ATOM 663 C C . ALA A 1 86 ? 7.399 -10.198 0.415 1.00 93.75 86 ALA A C 1
ATOM 665 O O . ALA A 1 86 ? 6.835 -9.725 1.401 1.00 93.75 86 ALA A O 1
ATOM 666 N N . GLN A 1 87 ? 6.838 -11.182 -0.294 1.00 94.19 87 GLN A N 1
ATOM 667 C CA . GLN A 1 87 ? 5.465 -11.674 -0.101 1.00 94.19 87 GLN A CA 1
ATOM 668 C C . GLN A 1 87 ? 5.085 -12.092 1.337 1.00 94.19 87 GLN A C 1
ATOM 670 O O . GLN A 1 87 ? 4.059 -11.624 1.837 1.00 94.19 87 GLN A O 1
ATOM 675 N N . PRO A 1 88 ? 5.855 -12.943 2.047 1.00 96.25 88 PRO A N 1
ATOM 676 C CA . PRO A 1 88 ? 5.477 -13.359 3.399 1.00 96.25 88 PRO A CA 1
ATOM 677 C C . PRO A 1 88 ? 5.495 -12.192 4.394 1.00 96.25 88 PRO A C 1
ATOM 679 O O . PRO A 1 88 ? 4.664 -12.146 5.303 1.00 96.25 88 PRO A O 1
ATOM 682 N N . VAL A 1 89 ? 6.395 -11.222 4.203 1.00 96.44 89 VAL A N 1
ATOM 683 C CA . VAL A 1 89 ? 6.458 -10.010 5.029 1.00 96.44 89 VAL A CA 1
ATOM 684 C C . VAL A 1 89 ? 5.186 -9.184 4.844 1.00 96.44 89 VAL A C 1
ATOM 686 O O . VAL A 1 89 ? 4.538 -8.827 5.826 1.00 96.44 89 VAL A O 1
ATOM 689 N N . TYR A 1 90 ? 4.756 -8.967 3.598 1.00 96.12 90 TYR A N 1
ATOM 690 C CA . TYR A 1 90 ? 3.513 -8.253 3.296 1.00 96.12 90 TYR A CA 1
ATOM 691 C C . TYR A 1 90 ? 2.275 -8.910 3.912 1.00 96.12 90 TYR A C 1
ATOM 693 O O . TYR A 1 90 ? 1.462 -8.220 4.527 1.00 96.12 90 TYR A O 1
ATOM 701 N N . ARG A 1 91 ? 2.152 -10.239 3.832 1.00 97.31 91 ARG A N 1
ATOM 702 C CA . ARG A 1 91 ? 1.047 -10.976 4.472 1.00 97.31 91 ARG A CA 1
ATOM 703 C C . ARG A 1 91 ? 1.047 -10.812 5.990 1.00 97.31 91 ARG A C 1
ATOM 705 O O . ARG A 1 91 ? 0.001 -10.578 6.586 1.00 97.31 91 ARG A O 1
ATOM 712 N N . THR A 1 92 ? 2.223 -10.889 6.607 1.00 97.06 92 THR A N 1
ATOM 713 C CA . THR A 1 92 ? 2.380 -10.749 8.062 1.00 97.06 92 THR A CA 1
ATOM 714 C C . THR A 1 92 ? 1.960 -9.353 8.523 1.00 97.06 92 THR A C 1
ATOM 716 O O . THR A 1 92 ? 1.177 -9.214 9.463 1.00 97.06 92 THR A O 1
ATOM 719 N N . VAL A 1 93 ? 2.399 -8.315 7.806 1.00 97.06 93 VAL A N 1
ATOM 720 C CA . VAL A 1 93 ? 1.989 -6.929 8.062 1.00 97.06 93 VAL A CA 1
ATOM 721 C C . VAL A 1 93 ? 0.483 -6.747 7.874 1.00 97.06 93 VAL A C 1
ATOM 723 O O . VAL A 1 93 ? -0.153 -6.108 8.708 1.00 97.06 93 VAL A O 1
ATOM 726 N N . ALA A 1 94 ? -0.108 -7.320 6.822 1.00 97.50 94 ALA A N 1
ATOM 727 C CA . ALA A 1 94 ? -1.546 -7.233 6.572 1.00 97.50 94 ALA A CA 1
ATOM 728 C C . ALA A 1 94 ? -2.384 -7.865 7.696 1.00 97.50 94 ALA A C 1
ATOM 730 O O . ALA A 1 94 ? -3.409 -7.300 8.080 1.00 97.50 94 ALA A O 1
ATOM 731 N N . VAL A 1 95 ? -1.943 -9.000 8.253 1.00 97.94 95 VAL A N 1
ATOM 732 C CA . VAL A 1 95 ? -2.594 -9.644 9.407 1.00 97.94 95 VAL A CA 1
ATOM 733 C C . VAL A 1 95 ? -2.502 -8.753 10.638 1.00 97.94 95 VAL A C 1
ATOM 735 O O . VAL A 1 95 ? -3.523 -8.450 11.249 1.00 97.94 95 VAL A O 1
ATOM 738 N N . ILE A 1 96 ? -1.297 -8.303 10.990 1.00 97.69 96 ILE A N 1
ATOM 739 C CA . ILE A 1 96 ? -1.067 -7.509 12.205 1.00 97.69 96 ILE A CA 1
ATOM 740 C C . ILE A 1 96 ? -1.811 -6.172 12.127 1.00 97.69 96 ILE A C 1
ATOM 742 O O . ILE A 1 96 ? -2.454 -5.765 13.093 1.00 97.69 96 ILE A O 1
ATOM 746 N N . PHE A 1 97 ? -1.817 -5.533 10.957 1.00 97.62 97 PHE A N 1
ATOM 747 C CA . PHE A 1 97 ? -2.598 -4.323 10.727 1.00 97.62 97 PHE A CA 1
ATOM 748 C C . PHE A 1 97 ? -4.109 -4.584 10.807 1.00 97.62 97 PHE A C 1
ATOM 750 O O . PHE A 1 97 ? -4.829 -3.808 11.428 1.00 97.62 97 PHE A O 1
ATOM 757 N N . GLY A 1 98 ? -4.599 -5.701 10.260 1.00 97.94 98 GLY A N 1
ATOM 758 C CA . GLY A 1 98 ? -6.001 -6.107 10.407 1.00 97.94 98 GLY A CA 1
ATOM 759 C C . GLY A 1 98 ? -6.404 -6.330 11.869 1.00 97.94 98 GLY A C 1
ATOM 760 O O . GLY A 1 98 ? -7.468 -5.878 12.286 1.00 97.94 98 GLY A O 1
ATOM 761 N N . VAL A 1 99 ? -5.535 -6.955 12.671 1.00 97.50 99 VAL A N 1
ATOM 762 C CA . VAL A 1 99 ? -5.743 -7.150 14.117 1.00 97.50 99 VAL A CA 1
ATOM 763 C C . VAL A 1 99 ? -5.797 -5.813 14.857 1.00 97.50 99 VAL A C 1
ATOM 765 O O . VAL A 1 99 ? -6.690 -5.622 15.682 1.00 97.50 99 VAL A O 1
ATOM 768 N N . LEU A 1 100 ? -4.902 -4.872 14.537 1.00 97.38 100 LEU A N 1
ATOM 769 C CA . LEU A 1 100 ? -4.955 -3.514 15.084 1.00 97.38 100 LEU A CA 1
ATOM 770 C C . LEU A 1 100 ? -6.292 -2.832 14.753 1.00 97.38 100 LEU A C 1
ATOM 772 O O . LEU A 1 100 ? -6.931 -2.257 15.625 1.00 97.38 100 LEU A O 1
ATOM 776 N N . LEU A 1 101 ? -6.755 -2.896 13.506 1.00 97.75 101 LEU A N 1
ATOM 777 C CA . LEU A 1 101 ? -8.009 -2.239 13.130 1.00 97.75 101 LEU A CA 1
ATOM 778 C C . LEU A 1 101 ? -9.237 -2.903 13.771 1.00 97.75 101 LEU A C 1
ATOM 780 O O . LEU A 1 101 ? -10.177 -2.212 14.163 1.00 97.75 101 LEU A O 1
ATOM 784 N N . LEU A 1 102 ? -9.218 -4.227 13.947 1.00 97.31 102 LEU A N 1
ATOM 785 C CA . LEU A 1 102 ? -10.247 -4.931 14.713 1.00 97.31 102 LEU A CA 1
ATOM 786 C C . LEU A 1 102 ? -10.248 -4.507 16.185 1.00 97.31 102 LEU A C 1
ATOM 788 O O . LEU A 1 102 ? -11.325 -4.307 16.746 1.00 97.31 102 LEU A O 1
ATOM 792 N N . SER A 1 103 ? -9.080 -4.309 16.808 1.00 96.12 103 SER A N 1
ATOM 793 C CA . SER A 1 103 ? -9.026 -3.811 18.187 1.00 96.12 103 SER A CA 1
ATOM 794 C C . SER A 1 103 ? -9.587 -2.389 18.295 1.00 96.12 103 SER A C 1
ATOM 796 O O . SER A 1 103 ? -10.289 -2.082 19.261 1.00 96.12 103 SER A O 1
ATOM 798 N N . LEU A 1 104 ? -9.374 -1.535 17.288 1.00 95.94 104 LEU A N 1
ATOM 799 C CA . LEU A 1 104 ? -9.992 -0.206 17.224 1.00 95.94 104 LEU A CA 1
ATOM 800 C C . LEU A 1 104 ? -11.524 -0.276 17.126 1.00 95.94 104 LEU A C 1
ATOM 802 O O . LEU A 1 104 ? -12.204 0.515 17.780 1.00 95.94 104 LEU A O 1
ATOM 806 N N . ILE A 1 105 ? -12.073 -1.236 16.372 1.00 96.62 105 ILE A N 1
ATOM 807 C CA . ILE A 1 105 ? -13.525 -1.466 16.296 1.00 96.62 105 ILE A CA 1
ATOM 808 C C . ILE A 1 105 ? -14.081 -1.935 17.640 1.00 96.62 105 ILE A C 1
ATOM 810 O O . ILE A 1 105 ? -15.108 -1.420 18.074 1.00 96.62 105 ILE A O 1
ATOM 814 N N . VAL A 1 106 ? -13.420 -2.878 18.313 1.00 95.88 106 VAL A N 1
ATOM 815 C CA . VAL A 1 106 ? -13.890 -3.392 19.611 1.00 95.88 106 VAL A CA 1
ATOM 816 C C . VAL A 1 106 ? -13.967 -2.271 20.649 1.00 95.88 106 VAL A C 1
ATOM 818 O O . VAL A 1 106 ? -14.967 -2.168 21.355 1.00 95.88 106 VAL A O 1
ATOM 821 N N . ASN A 1 107 ? -12.956 -1.398 20.695 1.00 94.56 107 ASN A N 1
ATOM 822 C CA . ASN A 1 107 ? -12.904 -0.305 21.667 1.00 94.56 107 ASN A CA 1
ATOM 823 C C . ASN A 1 107 ? -13.819 0.875 21.305 1.00 94.56 107 ASN A C 1
ATOM 825 O O . ASN A 1 107 ? -14.315 1.555 22.196 1.00 94.56 107 ASN A O 1
ATOM 829 N N . GLY A 1 108 ? -14.037 1.142 20.013 1.00 92.00 108 GLY A N 1
ATOM 830 C CA . GLY A 1 108 ? -14.935 2.181 19.490 1.00 92.00 108 GLY A CA 1
ATOM 831 C C . GLY A 1 108 ? -14.495 3.629 19.709 1.00 92.00 108 GLY A C 1
ATOM 832 O O . GLY A 1 108 ? -14.620 4.442 18.793 1.00 92.00 108 GLY A O 1
ATOM 833 N N . GLY A 1 109 ? -13.896 3.954 20.853 1.00 90.88 109 GLY A N 1
ATOM 834 C CA . GLY A 1 109 ? -13.573 5.326 21.244 1.00 90.88 109 GLY A CA 1
ATOM 835 C C . GLY A 1 109 ? -14.807 6.228 21.279 1.00 90.88 109 GLY A C 1
ATOM 836 O O . GLY A 1 109 ? -15.948 5.758 21.242 1.00 90.88 109 GLY A O 1
ATOM 837 N N . ASP A 1 110 ? -14.582 7.538 21.308 1.00 91.69 110 ASP A N 1
ATOM 838 C CA . ASP A 1 110 ? -15.671 8.507 21.409 1.00 91.69 110 ASP A CA 1
ATOM 839 C C . ASP A 1 110 ? -16.580 8.439 20.181 1.00 91.69 110 ASP A C 1
ATOM 841 O O . ASP A 1 110 ? -16.162 8.692 19.045 1.00 91.69 110 ASP A O 1
ATOM 845 N N . GLY A 1 111 ? -17.829 8.033 20.416 1.00 91.25 111 GLY A N 1
ATOM 846 C CA . GLY A 1 111 ? -18.858 7.913 19.386 1.00 91.25 111 GLY A CA 1
ATOM 847 C C . GLY A 1 111 ? -18.573 6.860 18.311 1.00 91.25 111 GLY A C 1
ATOM 848 O O . GLY A 1 111 ? -19.116 6.968 17.214 1.00 91.25 111 GLY A O 1
ATOM 849 N N . GLY A 1 112 ? -17.714 5.869 18.575 1.00 94.12 112 GLY A N 1
ATOM 850 C CA . GLY A 1 112 ? -17.352 4.866 17.569 1.00 94.12 112 GLY A CA 1
ATOM 851 C C . GLY A 1 112 ? -16.330 5.360 16.536 1.00 94.12 112 GLY A C 1
ATOM 852 O O . GLY A 1 112 ? -16.081 4.672 15.544 1.00 94.12 112 GLY A O 1
ATOM 853 N N . SER A 1 113 ? -15.725 6.535 16.737 1.00 95.00 113 SER A N 1
ATOM 854 C CA . SER A 1 113 ? -14.789 7.164 15.793 1.00 95.00 113 SER A CA 1
ATOM 855 C C . SER A 1 113 ? -13.564 6.305 15.461 1.00 95.00 113 SER A C 1
ATOM 857 O O . SER A 1 113 ? -13.085 6.345 14.325 1.00 95.00 113 SER A O 1
ATOM 859 N N . ARG A 1 114 ? -13.084 5.466 16.394 1.00 95.50 114 ARG A N 1
ATOM 860 C CA . ARG A 1 114 ? -11.925 4.582 16.164 1.00 95.50 114 ARG A CA 1
ATOM 861 C C . ARG A 1 114 ? -12.200 3.546 15.065 1.00 95.50 114 ARG A C 1
ATOM 863 O O . ARG A 1 114 ? -11.276 3.168 14.349 1.00 95.50 114 ARG A O 1
ATOM 870 N N . SER A 1 115 ? -13.459 3.151 14.857 1.00 96.19 115 SER A N 1
ATOM 871 C CA . SER A 1 115 ? -13.835 2.215 13.788 1.00 96.19 115 SER A CA 1
ATOM 872 C C . SER A 1 115 ? -13.598 2.769 12.378 1.00 96.19 115 SER A C 1
ATOM 874 O O . SER A 1 115 ? -13.364 1.992 11.456 1.00 96.19 115 SER A O 1
ATOM 876 N N . LEU A 1 116 ? -13.583 4.096 12.191 1.00 96.31 116 LEU A N 1
ATOM 877 C CA . LEU A 1 116 ? -13.390 4.723 10.876 1.00 96.31 116 LEU A CA 1
ATOM 878 C C . LEU A 1 116 ? -12.014 4.416 10.272 1.00 96.31 116 LEU A C 1
ATOM 880 O O . LEU A 1 116 ? -11.882 4.350 9.050 1.00 96.31 116 LEU A O 1
ATOM 884 N N . TRP A 1 117 ? -11.005 4.148 11.106 1.00 96.81 117 TRP A N 1
ATOM 885 C CA . TRP A 1 117 ? -9.676 3.727 10.655 1.00 96.81 117 TRP A CA 1
ATOM 886 C C . TRP A 1 117 ? -9.705 2.426 9.855 1.00 96.81 117 TRP A C 1
ATOM 888 O O . TRP A 1 117 ? -8.847 2.209 9.001 1.00 96.81 117 TRP A O 1
ATOM 898 N N . MET A 1 118 ? -10.728 1.596 10.049 1.00 97.62 118 MET A N 1
ATOM 899 C CA . MET A 1 118 ? -10.940 0.383 9.271 1.00 97.62 118 MET A CA 1
ATOM 900 C C . MET A 1 118 ? -11.078 0.646 7.765 1.00 97.62 118 MET A C 1
ATOM 902 O O . MET A 1 118 ? -10.698 -0.196 6.952 1.00 97.62 118 MET A O 1
ATOM 906 N N . LEU A 1 119 ? -11.564 1.832 7.374 1.00 97.81 119 LEU A N 1
ATOM 907 C CA . LEU A 1 119 ? -11.685 2.238 5.969 1.00 97.81 119 LEU A CA 1
ATOM 908 C C . LEU A 1 119 ? -10.322 2.342 5.266 1.00 97.81 119 LEU A C 1
ATOM 910 O O . LEU A 1 119 ? -10.260 2.323 4.041 1.00 97.81 119 LEU A O 1
ATOM 914 N N . THR A 1 120 ? -9.220 2.417 6.017 1.00 97.19 120 THR A N 1
ATOM 915 C CA . THR A 1 120 ? -7.866 2.412 5.445 1.00 97.19 120 THR A CA 1
ATOM 916 C C . THR A 1 120 ? -7.408 1.015 5.018 1.00 97.19 120 THR A C 1
ATOM 918 O O . THR A 1 120 ? -6.533 0.900 4.158 1.00 97.19 120 THR A O 1
ATOM 921 N N . TYR A 1 121 ? -8.017 -0.053 5.552 1.00 98.00 121 TYR A N 1
ATOM 922 C CA . TYR A 1 121 ? -7.582 -1.426 5.290 1.00 98.00 121 TYR A CA 1
ATOM 923 C C . TYR A 1 121 ? -7.670 -1.833 3.817 1.00 98.00 121 TYR A C 1
ATOM 925 O O . TYR A 1 121 ? -6.665 -2.327 3.303 1.00 98.00 121 TYR A O 1
ATOM 933 N N . PRO A 1 122 ? -8.799 -1.626 3.102 1.00 98.12 122 PRO A N 1
ATOM 934 C CA . PRO A 1 122 ? -8.909 -2.065 1.714 1.00 98.12 122 PRO A CA 1
ATOM 935 C C . PRO A 1 122 ? -7.885 -1.397 0.803 1.00 98.12 122 PRO A C 1
ATOM 937 O O . PRO A 1 122 ? -7.306 -2.053 -0.059 1.00 98.12 122 PRO A O 1
ATOM 940 N N . LEU A 1 123 ? -7.624 -0.108 1.042 1.00 96.62 123 LEU A N 1
ATOM 941 C CA . LEU A 1 123 ? -6.594 0.642 0.331 1.00 96.62 123 LEU A CA 1
ATOM 942 C C . LEU A 1 123 ? -5.222 0.017 0.592 1.00 96.62 123 LEU A C 1
ATOM 944 O O . LEU A 1 123 ? -4.495 -0.298 -0.343 1.00 96.62 123 LEU A O 1
ATOM 948 N N . PHE A 1 124 ? -4.887 -0.217 1.858 1.00 96.00 124 PHE A N 1
ATOM 949 C CA . PHE A 1 124 ? -3.584 -0.741 2.243 1.00 96.00 124 PHE A CA 1
ATOM 950 C C . PHE A 1 124 ? -3.327 -2.162 1.717 1.00 96.00 124 PHE A C 1
ATOM 952 O O . PHE A 1 124 ? -2.306 -2.412 1.074 1.00 96.00 124 PHE A O 1
ATOM 959 N N . VAL A 1 125 ? -4.245 -3.100 1.961 1.00 97.56 125 VAL A N 1
ATOM 960 C CA . VAL A 1 125 ? -3.991 -4.528 1.719 1.00 97.56 125 VAL A CA 1
ATOM 961 C C . VAL A 1 125 ? -3.937 -4.882 0.233 1.00 97.56 125 VAL A C 1
ATOM 963 O O . VAL A 1 125 ? -3.111 -5.701 -0.173 1.00 97.56 125 VAL A O 1
ATOM 966 N N . VAL A 1 126 ? -4.760 -4.234 -0.596 1.00 96.56 126 VAL A N 1
ATOM 967 C CA . VAL A 1 126 ? -4.775 -4.472 -2.047 1.00 96.56 126 VAL A CA 1
ATOM 968 C C . VAL A 1 126 ? -3.473 -4.001 -2.683 1.00 96.56 126 VAL A C 1
ATOM 970 O O . VAL A 1 126 ? -2.912 -4.718 -3.510 1.00 96.56 126 VAL A O 1
ATOM 973 N N . PHE A 1 127 ? -2.936 -2.852 -2.257 1.00 94.12 127 PHE A N 1
ATOM 974 C CA . PHE A 1 127 ? -1.637 -2.387 -2.746 1.00 94.12 127 PHE A CA 1
ATOM 975 C C . PHE A 1 127 ? -0.480 -3.279 -2.298 1.00 94.12 127 PHE A C 1
ATOM 977 O O . PHE A 1 127 ? 0.475 -3.469 -3.058 1.00 94.12 127 PHE A O 1
ATOM 984 N N . LEU A 1 128 ? -0.550 -3.808 -1.076 1.00 94.50 128 LEU A N 1
ATOM 985 C CA . LEU A 1 128 ? 0.547 -4.562 -0.484 1.00 94.50 128 LEU A CA 1
ATOM 986 C C . LEU A 1 128 ? 0.643 -5.985 -1.049 1.00 94.50 128 LEU A C 1
ATOM 988 O O . LEU A 1 128 ? 1.721 -6.430 -1.436 1.00 94.50 128 LEU A O 1
ATOM 992 N N . VAL A 1 129 ? -0.487 -6.688 -1.123 1.00 95.31 129 VAL A N 1
ATOM 993 C CA . VAL A 1 129 ? -0.528 -8.113 -1.486 1.00 95.31 129 VAL A CA 1
ATOM 994 C C . VAL A 1 129 ? -0.886 -8.315 -2.969 1.00 95.31 129 VAL A C 1
ATOM 996 O O . VAL A 1 129 ? -0.445 -9.275 -3.603 1.00 95.31 129 VAL A O 1
ATOM 999 N N . GLY A 1 130 ? -1.609 -7.366 -3.570 1.00 94.00 130 GLY A N 1
ATOM 1000 C CA . GLY A 1 130 ? -2.086 -7.399 -4.954 1.00 94.00 130 GLY A CA 1
ATOM 1001 C C . GLY A 1 130 ? -3.588 -7.674 -5.070 1.00 94.00 130 GLY A C 1
ATOM 1002 O O . GLY A 1 130 ? -4.256 -7.985 -4.091 1.00 94.00 130 GLY A O 1
ATOM 1003 N N . GLU A 1 131 ? -4.117 -7.588 -6.293 1.00 93.56 131 GLU A N 1
ATOM 1004 C CA . GLU A 1 131 ? -5.561 -7.621 -6.587 1.00 93.56 131 GLU A CA 1
ATOM 1005 C C . GLU A 1 131 ? -6.285 -8.875 -6.062 1.00 93.56 131 GLU A C 1
ATOM 1007 O O . GLU A 1 131 ? -7.191 -8.778 -5.236 1.00 93.56 131 GLU A O 1
ATOM 1012 N N . LYS A 1 132 ? -5.882 -10.067 -6.528 1.00 94.88 132 LYS A N 1
ATOM 1013 C CA . LYS A 1 132 ? -6.607 -11.320 -6.245 1.00 94.88 132 LYS A CA 1
ATOM 1014 C C . LYS A 1 132 ? -6.578 -11.683 -4.766 1.00 94.88 132 LYS A C 1
ATOM 1016 O O . LYS A 1 132 ? -7.593 -12.059 -4.193 1.00 94.88 132 LYS A O 1
ATOM 1021 N N . GLU A 1 133 ? -5.398 -11.591 -4.163 1.00 96.69 133 GLU A N 1
ATOM 1022 C CA . GLU A 1 133 ? -5.215 -11.955 -2.764 1.00 96.69 133 GLU A CA 1
ATOM 1023 C C . GLU A 1 133 ? -5.770 -10.862 -1.843 1.00 96.69 133 GLU A C 1
ATOM 1025 O O . GLU A 1 133 ? -6.467 -11.170 -0.881 1.00 96.69 133 GLU A O 1
ATOM 1030 N N . GLY A 1 134 ? -5.553 -9.586 -2.174 1.00 96.69 134 GLY A N 1
ATOM 1031 C CA . GLY A 1 134 ? -6.092 -8.448 -1.432 1.00 96.69 134 GLY A CA 1
ATOM 1032 C C . GLY A 1 134 ? -7.616 -8.479 -1.326 1.00 96.69 134 GLY A C 1
ATOM 1033 O O . GLY A 1 134 ? -8.146 -8.205 -0.253 1.00 96.69 134 GLY A O 1
ATOM 1034 N N . PHE A 1 135 ? -8.322 -8.905 -2.380 1.00 97.62 135 PHE A N 1
ATOM 1035 C CA . PHE A 1 135 ? -9.772 -9.110 -2.323 1.00 97.62 135 PHE A CA 1
ATOM 1036 C C . PHE A 1 135 ? -10.178 -10.138 -1.254 1.00 97.62 135 PHE A C 1
ATOM 1038 O O . PHE A 1 135 ? -11.080 -9.878 -0.458 1.00 97.62 135 PHE A O 1
ATOM 1045 N N . ILE A 1 136 ? -9.474 -11.275 -1.180 1.00 98.06 136 ILE A N 1
ATOM 1046 C CA . ILE A 1 136 ? -9.721 -12.312 -0.164 1.00 98.06 136 ILE A CA 1
ATOM 1047 C C . ILE A 1 136 ? -9.495 -11.739 1.240 1.00 98.06 136 ILE A C 1
ATOM 1049 O O . ILE A 1 136 ? -10.329 -11.949 2.123 1.00 98.06 136 ILE A O 1
ATOM 1053 N N . TRP A 1 137 ? -8.415 -10.980 1.446 1.00 98.25 137 TRP A N 1
ATOM 1054 C CA . TRP A 1 137 ? -8.121 -10.331 2.727 1.00 98.25 137 TRP A CA 1
ATOM 1055 C C . TRP A 1 137 ? -9.198 -9.319 3.135 1.00 98.25 137 TRP A C 1
ATOM 1057 O O . TRP A 1 137 ? -9.637 -9.335 4.285 1.00 98.25 137 TRP A O 1
ATOM 1067 N N . ILE A 1 138 ? -9.675 -8.484 2.205 1.00 98.38 138 ILE A N 1
ATOM 1068 C CA . ILE A 1 138 ? -10.768 -7.530 2.454 1.00 98.38 138 ILE A CA 1
ATOM 1069 C C . ILE A 1 138 ? -12.038 -8.263 2.880 1.00 98.38 138 ILE A C 1
ATOM 1071 O O . ILE A 1 138 ? -12.614 -7.938 3.916 1.00 98.38 138 ILE A O 1
ATOM 1075 N N . CYS A 1 139 ? -12.480 -9.252 2.098 1.00 98.25 139 CYS A N 1
ATOM 1076 C CA . CYS A 1 139 ? -13.699 -10.001 2.398 1.00 98.25 139 CYS A CA 1
ATOM 1077 C C . CYS A 1 139 ? -13.594 -10.740 3.735 1.00 98.25 139 CYS A C 1
ATOM 1079 O O . CYS A 1 139 ? -14.548 -10.736 4.512 1.00 98.25 139 CYS A O 1
ATOM 1081 N N . SER A 1 140 ? -12.431 -11.328 4.020 1.00 98.25 140 SER A N 1
ATOM 1082 C CA . SER A 1 140 ? -12.174 -12.024 5.282 1.00 98.25 140 SER A CA 1
ATOM 1083 C C . SER A 1 140 ? -12.258 -11.065 6.463 1.00 98.25 140 SER A C 1
ATOM 1085 O O . SER A 1 140 ? -12.959 -11.343 7.434 1.00 98.25 140 SER A O 1
ATOM 1087 N N . LEU A 1 141 ? -11.596 -9.909 6.373 1.00 98.25 141 LEU A N 1
ATOM 1088 C CA . LEU A 1 141 ? -11.606 -8.939 7.457 1.00 98.25 141 LEU A CA 1
ATOM 1089 C C . LEU A 1 141 ? -13.000 -8.326 7.654 1.00 98.25 141 LEU A C 1
ATOM 1091 O O . LEU A 1 141 ? -13.447 -8.207 8.790 1.00 98.25 141 LEU A O 1
ATOM 1095 N N . LEU A 1 142 ? -13.724 -8.026 6.571 1.00 98.19 142 LEU A N 1
ATOM 1096 C CA . LEU A 1 142 ? -15.114 -7.572 6.641 1.00 98.19 142 LEU A CA 1
ATOM 1097 C C . LEU A 1 142 ? -16.014 -8.611 7.319 1.00 98.19 142 LEU A C 1
ATOM 1099 O O . LEU A 1 142 ? -16.805 -8.247 8.183 1.00 98.19 142 LEU A O 1
ATOM 1103 N N . ALA A 1 143 ? -15.884 -9.894 6.977 1.00 98.19 143 ALA A N 1
ATOM 1104 C CA . ALA A 1 143 ? -16.659 -10.958 7.610 1.00 98.19 143 ALA A CA 1
ATOM 1105 C C . ALA A 1 143 ? -16.389 -11.035 9.122 1.00 98.19 143 ALA A C 1
ATOM 1107 O O . ALA A 1 143 ? -17.331 -11.113 9.911 1.00 98.19 143 ALA A O 1
ATOM 1108 N N . VAL A 1 144 ? -15.120 -10.937 9.537 1.00 97.62 144 VAL A N 1
ATOM 1109 C CA . VAL A 1 144 ? -14.746 -10.887 10.960 1.00 97.62 144 VAL A CA 1
ATOM 1110 C C . VAL A 1 144 ? -15.297 -9.627 11.632 1.00 97.62 144 VAL A C 1
ATOM 1112 O O . VAL A 1 144 ? -15.820 -9.704 12.739 1.00 97.62 144 VAL A O 1
ATOM 1115 N N . THR A 1 145 ? -15.255 -8.472 10.968 1.00 96.88 145 THR A N 1
ATOM 1116 C CA . THR A 1 145 ? -15.853 -7.236 11.489 1.00 96.88 145 THR A CA 1
ATOM 1117 C C . THR A 1 145 ? -17.361 -7.362 11.676 1.00 96.88 145 THR A C 1
ATOM 1119 O O . THR A 1 145 ? -17.868 -6.984 12.727 1.00 96.88 145 THR A O 1
ATOM 1122 N N . LEU A 1 146 ? -18.085 -7.928 10.708 1.00 96.88 146 LEU A N 1
ATOM 1123 C CA . LEU A 1 146 ? -19.522 -8.174 10.845 1.00 96.88 146 LEU A CA 1
ATOM 1124 C C . LEU A 1 146 ? -19.806 -9.130 12.006 1.00 96.88 146 LEU A C 1
ATOM 1126 O O . LEU A 1 146 ? -20.721 -8.878 12.786 1.00 96.88 146 LEU A O 1
ATOM 1130 N N . LEU A 1 147 ? -18.996 -10.179 12.168 1.00 96.25 147 LEU A N 1
ATOM 1131 C CA . LEU A 1 147 ? -19.108 -11.090 13.303 1.00 96.25 147 LEU A CA 1
ATOM 1132 C C . LEU A 1 147 ? -18.950 -10.341 14.634 1.00 96.25 147 LEU A C 1
ATOM 1134 O O . LEU A 1 147 ? -19.795 -10.494 15.508 1.00 96.25 147 LEU A O 1
ATOM 1138 N N . VAL A 1 148 ? -17.928 -9.491 14.769 1.00 95.25 148 VAL A N 1
ATOM 1139 C CA . VAL A 1 148 ? -17.687 -8.684 15.980 1.00 95.25 148 VAL A CA 1
ATOM 1140 C C . VAL A 1 148 ? -18.817 -7.680 16.243 1.00 95.25 148 VAL A C 1
ATOM 1142 O O . VAL A 1 148 ? -19.168 -7.451 17.397 1.00 95.25 148 VAL A O 1
ATOM 1145 N N . LEU A 1 149 ? -19.402 -7.088 15.198 1.00 94.50 149 LEU A N 1
ATOM 1146 C CA . LEU A 1 149 ? -20.471 -6.092 15.333 1.00 94.50 149 LEU A CA 1
ATOM 1147 C C . LEU A 1 149 ? -21.842 -6.707 15.654 1.00 94.50 149 LEU A C 1
ATOM 1149 O O . LEU A 1 149 ? -22.649 -6.064 16.324 1.00 94.50 149 LEU A O 1
ATOM 1153 N N . PHE A 1 150 ? -22.132 -7.921 15.173 1.00 95.00 150 PHE A N 1
ATOM 1154 C CA . PHE A 1 150 ? -23.433 -8.573 15.369 1.00 95.00 150 PHE A CA 1
ATOM 1155 C C . PHE A 1 150 ? -23.456 -9.595 16.505 1.00 95.00 150 PHE A C 1
ATOM 1157 O O . PHE A 1 150 ? -24.522 -9.834 17.074 1.00 95.00 150 PHE A O 1
ATOM 1164 N N . VAL A 1 151 ? -22.319 -10.209 16.837 1.00 93.94 151 VAL A N 1
ATOM 1165 C CA . VAL A 1 151 ? -22.231 -11.204 17.908 1.00 93.94 151 VAL A CA 1
ATOM 1166 C C . VAL A 1 151 ? -21.691 -10.530 19.167 1.00 93.94 151 VAL A C 1
ATOM 1168 O O . VAL A 1 151 ? -20.527 -10.129 19.186 1.00 93.94 151 VAL A O 1
ATOM 1171 N N . PRO A 1 152 ? -22.491 -10.421 20.243 1.00 84.50 152 PRO A N 1
ATOM 1172 C CA . PRO A 1 152 ? -22.013 -9.893 21.511 1.00 84.50 152 PRO A CA 1
ATOM 1173 C C . PRO A 1 152 ? -21.047 -10.904 22.139 1.00 84.50 152 PRO A C 1
ATOM 1175 O O . PRO A 1 152 ? -21.443 -11.830 22.845 1.00 84.50 152 PRO A O 1
ATOM 1178 N N . LEU A 1 153 ? -19.758 -10.748 21.850 1.00 88.00 153 LEU A N 1
ATOM 1179 C CA . LEU A 1 153 ? -18.699 -11.537 22.464 1.00 88.00 153 LEU A CA 1
ATOM 1180 C C . LEU A 1 153 ? -18.504 -11.038 23.899 1.00 88.00 153 LEU A C 1
ATOM 1182 O O . LEU A 1 153 ? -17.832 -10.032 24.125 1.00 88.00 153 LEU A O 1
ATOM 1186 N N . SER A 1 154 ? -19.089 -11.742 24.872 1.00 85.81 154 SER A N 1
ATOM 1187 C CA . SER A 1 154 ? -19.106 -11.344 26.291 1.00 85.81 154 SER A CA 1
ATOM 1188 C C . SER A 1 154 ? -17.720 -11.059 26.882 1.00 85.81 154 SER A C 1
ATOM 1190 O O . SER A 1 154 ? -17.610 -10.322 27.852 1.00 85.81 154 SER A O 1
ATOM 1192 N N . PHE A 1 155 ? -16.656 -11.623 26.303 1.00 87.00 155 PHE A N 1
ATOM 1193 C CA . PHE A 1 155 ? -15.283 -11.424 26.768 1.00 87.00 155 PHE A CA 1
ATOM 1194 C C . PHE A 1 155 ? -14.630 -10.122 26.274 1.00 87.00 155 PHE A C 1
ATOM 1196 O O . PHE A 1 155 ? -13.645 -9.693 26.868 1.00 87.00 155 PHE A O 1
ATOM 1203 N N . LEU A 1 156 ? -15.148 -9.489 25.214 1.00 83.56 156 LEU A N 1
ATOM 1204 C CA . LEU A 1 156 ? -14.541 -8.292 24.611 1.00 83.56 156 LEU A CA 1
ATOM 1205 C C . LEU A 1 156 ? -15.193 -6.975 25.035 1.00 83.56 156 LEU A C 1
ATOM 1207 O O . LEU A 1 156 ? -14.653 -5.933 24.686 1.00 83.56 156 LEU A O 1
ATOM 1211 N N . HIS A 1 157 ? -16.329 -7.010 25.748 1.00 87.12 157 HIS A N 1
ATOM 1212 C CA . HIS A 1 157 ? -17.150 -5.827 26.060 1.00 87.12 157 HIS A CA 1
ATOM 1213 C C . HIS A 1 157 ? -17.217 -4.825 24.885 1.00 87.12 157 HIS A C 1
ATOM 1215 O O . HIS A 1 157 ? -16.828 -3.667 25.042 1.00 87.12 157 HIS A O 1
ATOM 1221 N N . PRO A 1 158 ? -17.642 -5.272 23.685 1.00 89.62 158 PRO A N 1
ATOM 1222 C CA . PRO A 1 158 ? -17.554 -4.454 22.483 1.00 89.62 158 PRO A CA 1
ATOM 1223 C C . PRO A 1 158 ? -18.397 -3.184 22.608 1.00 89.62 158 PRO A C 1
ATOM 1225 O O . PRO A 1 158 ? -19.492 -3.200 23.178 1.00 89.62 158 PRO A O 1
ATOM 1228 N N . PHE A 1 159 ? -17.899 -2.094 22.025 1.00 92.44 159 PHE A N 1
ATOM 1229 C CA . PHE A 1 159 ? -18.625 -0.831 21.964 1.00 92.44 159 PHE A CA 1
ATOM 1230 C C . PHE A 1 159 ? -20.014 -1.024 21.312 1.00 92.44 159 PHE A C 1
ATOM 1232 O O . PHE A 1 159 ? -20.106 -1.612 20.228 1.00 92.44 159 PHE A O 1
ATOM 1239 N N . PRO A 1 160 ? -21.112 -0.545 21.930 1.00 94.38 160 PRO A N 1
ATOM 1240 C CA . PRO A 1 160 ? -22.462 -0.768 21.424 1.00 94.38 160 PRO A CA 1
ATOM 1241 C C . PRO A 1 160 ? -22.770 0.159 20.240 1.00 94.38 160 PRO A C 1
ATOM 1243 O O . PRO A 1 160 ? -23.304 1.258 20.396 1.00 94.38 160 PRO A O 1
ATOM 1246 N N . TYR A 1 161 ? -22.449 -0.287 19.027 1.00 95.50 161 TYR A N 1
ATOM 1247 C CA . TYR A 1 161 ? -22.762 0.457 17.808 1.00 95.50 161 TYR A CA 1
ATOM 1248 C C . TYR A 1 161 ? -24.263 0.438 17.493 1.00 95.50 161 TYR A C 1
ATOM 1250 O O . TYR A 1 161 ? -24.910 -0.611 17.467 1.00 95.50 161 TYR A O 1
ATOM 1258 N N . GLY A 1 162 ? -24.821 1.607 17.172 1.00 96.12 162 GLY A N 1
ATOM 1259 C CA . GLY A 1 162 ? -26.188 1.708 16.665 1.00 96.12 162 GLY A CA 1
ATOM 1260 C C . GLY A 1 162 ? -26.342 1.006 15.311 1.00 96.12 162 GLY A C 1
ATOM 1261 O O . GLY A 1 162 ? -25.459 1.075 14.457 1.00 96.12 162 GLY A O 1
ATOM 1262 N N . LYS A 1 163 ? -27.497 0.375 15.067 1.00 96.62 163 LYS A N 1
ATOM 1263 C CA . LYS A 1 163 ? -27.777 -0.329 13.798 1.00 96.62 163 LYS A CA 1
ATOM 1264 C C . LYS A 1 163 ? -27.612 0.578 12.574 1.00 96.62 163 LYS A C 1
ATOM 1266 O O . LYS A 1 163 ? -27.072 0.150 11.559 1.00 96.62 163 LYS A O 1
ATOM 1271 N N . GLU A 1 164 ? -28.024 1.840 12.689 1.00 97.31 164 GLU A N 1
ATOM 1272 C CA . GLU A 1 164 ? -27.855 2.842 11.631 1.00 97.31 164 GLU A CA 1
ATOM 1273 C C . GLU A 1 164 ? -26.382 3.097 11.302 1.00 97.31 164 GLU A C 1
ATOM 1275 O O . GLU A 1 164 ? -26.021 3.220 10.131 1.00 97.31 164 GLU A O 1
ATOM 1280 N N . PHE A 1 165 ? -25.528 3.140 12.327 1.00 96.25 165 PHE A N 1
ATOM 1281 C CA . PHE A 1 165 ? -24.091 3.293 12.149 1.00 96.25 165 PHE A CA 1
ATOM 1282 C C . PHE A 1 165 ? -23.508 2.086 11.414 1.00 96.25 165 PHE A C 1
ATOM 1284 O O . PHE A 1 165 ? -22.806 2.272 10.427 1.00 96.25 165 PHE A O 1
ATOM 1291 N N . ILE A 1 166 ? -23.854 0.863 11.834 1.00 97.06 166 ILE A N 1
ATOM 1292 C CA . ILE A 1 166 ? -23.353 -0.376 11.217 1.00 97.06 166 ILE A CA 1
ATOM 1293 C C . ILE A 1 166 ? -23.695 -0.413 9.722 1.00 97.06 166 ILE A C 1
ATOM 1295 O O . ILE A 1 166 ? -22.816 -0.654 8.897 1.00 97.06 166 ILE A O 1
ATOM 1299 N N . VAL A 1 167 ? -24.945 -0.113 9.347 1.00 97.88 167 VAL A N 1
ATOM 1300 C CA . VAL A 1 167 ? -25.368 -0.106 7.935 1.00 97.88 167 VAL A CA 1
ATOM 1301 C C . VAL A 1 167 ? -24.587 0.929 7.121 1.00 97.88 167 VAL A C 1
ATOM 1303 O O . VAL A 1 167 ? -24.102 0.614 6.031 1.00 97.88 167 VAL A O 1
ATOM 1306 N N . ARG A 1 168 ? -24.419 2.152 7.643 1.00 97.75 168 ARG A N 1
ATOM 1307 C CA . ARG A 1 168 ? -23.642 3.210 6.974 1.00 97.75 168 ARG A CA 1
ATOM 1308 C C . ARG A 1 168 ? -22.170 2.825 6.846 1.00 97.75 168 ARG A C 1
ATOM 1310 O O . ARG A 1 168 ? -21.602 2.956 5.768 1.00 97.75 168 ARG A O 1
ATOM 1317 N N . PHE A 1 169 ? -21.580 2.307 7.918 1.00 97.06 169 PHE A N 1
ATOM 1318 C CA . PHE A 1 169 ? -20.188 1.881 7.970 1.00 97.06 169 PHE A CA 1
ATOM 1319 C C . PHE A 1 169 ? -19.892 0.788 6.940 1.00 97.06 169 PHE A C 1
ATOM 1321 O O . PHE A 1 169 ? -18.976 0.941 6.135 1.00 97.06 169 PHE A O 1
ATOM 1328 N N . VAL A 1 170 ? -20.706 -0.271 6.900 1.00 98.12 170 VAL A N 1
ATOM 1329 C CA . VAL A 1 170 ? -20.551 -1.367 5.931 1.00 98.12 170 VAL A CA 1
ATOM 1330 C C . VAL A 1 170 ? -20.728 -0.856 4.503 1.00 98.12 170 VAL A C 1
ATOM 1332 O O . VAL A 1 170 ? -19.937 -1.202 3.630 1.00 98.12 170 VAL A O 1
ATOM 1335 N N . SER A 1 171 ? -21.712 0.017 4.264 1.00 98.19 171 SER A N 1
ATOM 1336 C CA . SER A 1 171 ? -21.942 0.605 2.939 1.00 98.19 171 SER A CA 1
ATOM 1337 C C . SER A 1 171 ? -20.725 1.400 2.454 1.00 98.19 171 SER A C 1
ATOM 1339 O O . SER A 1 171 ? -20.255 1.193 1.336 1.00 98.19 171 SER A O 1
ATOM 1341 N N . VAL A 1 172 ? -20.168 2.267 3.306 1.00 98.31 172 VAL A N 1
ATOM 1342 C CA . VAL A 1 172 ? -18.971 3.058 2.978 1.00 98.31 172 VAL A CA 1
ATOM 1343 C C . VAL A 1 172 ? -17.749 2.155 2.806 1.00 98.31 172 VAL A C 1
ATOM 1345 O O . VAL A 1 172 ? -16.997 2.335 1.851 1.00 98.31 172 VAL A O 1
ATOM 1348 N N . TYR A 1 173 ? -17.572 1.148 3.665 1.00 98.31 173 TYR A N 1
ATOM 1349 C CA . TYR A 1 173 ? -16.477 0.184 3.550 1.00 98.31 173 TYR A CA 1
ATOM 1350 C C . TYR A 1 173 ? -16.513 -0.555 2.208 1.00 98.31 173 TYR A C 1
ATOM 1352 O O . TYR A 1 173 ? -15.485 -0.661 1.544 1.00 98.31 173 TYR A O 1
ATOM 1360 N N . MET A 1 174 ? -17.692 -1.004 1.766 1.00 98.38 174 MET A N 1
ATOM 1361 C CA . MET A 1 174 ? -17.863 -1.668 0.469 1.00 98.38 174 MET A CA 1
ATOM 1362 C C . MET A 1 174 ? -17.513 -0.749 -0.703 1.00 98.38 174 MET A C 1
ATOM 1364 O O . MET A 1 174 ? -16.849 -1.188 -1.640 1.00 98.38 174 MET A O 1
ATOM 1368 N N . VAL A 1 175 ? -17.903 0.529 -0.646 1.00 98.56 175 VAL A N 1
ATOM 1369 C CA . VAL A 1 175 ? -17.538 1.517 -1.676 1.00 98.56 175 VAL A CA 1
ATOM 1370 C C . VAL A 1 175 ? -16.025 1.738 -1.709 1.00 98.56 175 VAL A C 1
ATOM 1372 O O . VAL A 1 175 ? -15.422 1.683 -2.779 1.00 98.56 175 VAL A O 1
ATOM 1375 N N . VAL A 1 176 ? -15.389 1.933 -0.550 1.00 98.38 176 VAL A N 1
ATOM 1376 C CA . VAL A 1 176 ? -13.931 2.117 -0.461 1.00 98.38 176 VAL A CA 1
ATOM 1377 C C . VAL A 1 176 ? -13.190 0.873 -0.952 1.00 98.38 176 VAL A C 1
ATOM 1379 O O . VAL A 1 176 ? -12.232 0.995 -1.713 1.00 98.38 176 VAL A O 1
ATOM 1382 N N . ALA A 1 177 ? -13.656 -0.321 -0.587 1.00 98.19 177 ALA A N 1
ATOM 1383 C CA . ALA A 1 177 ? -13.108 -1.582 -1.072 1.00 98.19 177 ALA A CA 1
ATOM 1384 C C . ALA A 1 177 ? -13.253 -1.736 -2.590 1.00 98.19 177 ALA A C 1
ATOM 1386 O O . ALA A 1 177 ? -12.293 -2.120 -3.254 1.00 98.19 177 ALA A O 1
ATOM 1387 N N . ALA A 1 178 ? -14.410 -1.386 -3.157 1.00 98.06 178 ALA A N 1
ATOM 1388 C CA . ALA A 1 178 ? -14.623 -1.423 -4.600 1.00 98.06 178 ALA A CA 1
ATOM 1389 C C . ALA A 1 178 ? -13.666 -0.474 -5.337 1.00 98.06 178 ALA A C 1
ATOM 1391 O O . ALA A 1 178 ? -13.048 -0.876 -6.320 1.00 98.06 178 ALA A O 1
ATOM 1392 N N . ILE A 1 179 ? -13.483 0.753 -4.834 1.00 98.00 179 ILE A N 1
ATOM 1393 C CA . ILE A 1 179 ? -12.532 1.723 -5.399 1.00 98.00 179 ILE A CA 1
ATOM 1394 C C . ILE A 1 179 ? -11.091 1.202 -5.279 1.00 98.00 179 ILE A C 1
ATOM 1396 O O . ILE A 1 179 ? -10.332 1.263 -6.247 1.00 98.00 179 ILE A O 1
ATOM 1400 N N . ALA A 1 180 ? -10.707 0.647 -4.127 1.00 96.81 180 ALA A N 1
ATOM 1401 C CA . ALA A 1 180 ? -9.378 0.072 -3.917 1.00 96.81 180 ALA A CA 1
ATOM 1402 C C . ALA A 1 180 ? -9.088 -1.064 -4.913 1.00 96.81 180 ALA A C 1
ATOM 1404 O O . ALA A 1 180 ? -8.078 -1.034 -5.616 1.00 96.81 180 ALA A O 1
ATOM 1405 N N . CYS A 1 181 ? -10.010 -2.019 -5.047 1.00 96.81 181 CYS A N 1
ATOM 1406 C CA . CYS A 1 181 ? -9.888 -3.118 -6.001 1.00 96.81 181 CYS A CA 1
ATOM 1407 C C . CYS A 1 181 ? -9.858 -2.618 -7.452 1.00 96.81 181 CYS A C 1
ATOM 1409 O O . CYS A 1 181 ? -9.020 -3.061 -8.234 1.00 96.81 181 CYS A O 1
ATOM 1411 N N . TRP A 1 182 ? -10.721 -1.662 -7.809 1.00 97.25 182 TRP A N 1
ATOM 1412 C CA . TRP A 1 182 ? -10.772 -1.084 -9.155 1.00 97.25 182 TRP A CA 1
ATOM 1413 C C . TRP A 1 182 ? -9.466 -0.383 -9.538 1.00 97.25 182 TRP A C 1
ATOM 1415 O O . TRP A 1 182 ? -8.936 -0.580 -10.633 1.00 97.25 182 TRP A O 1
ATOM 1425 N N . THR A 1 183 ? -8.926 0.439 -8.637 1.00 95.31 183 THR A N 1
ATOM 1426 C CA . THR A 1 183 ? -7.681 1.176 -8.893 1.00 95.31 183 THR A CA 1
ATOM 1427 C C . THR A 1 183 ? -6.492 0.237 -9.078 1.00 95.31 183 THR A C 1
ATOM 1429 O O . THR A 1 183 ? -5.682 0.460 -9.981 1.00 95.31 183 THR A O 1
ATOM 1432 N N . GLU A 1 184 ? -6.395 -0.840 -8.297 1.00 94.25 184 GLU A N 1
ATOM 1433 C CA . GLU A 1 184 ? -5.335 -1.832 -8.486 1.00 94.25 184 GLU A CA 1
ATOM 1434 C C . GLU A 1 184 ? -5.547 -2.674 -9.745 1.00 94.25 184 GLU A C 1
ATOM 1436 O O . GLU A 1 184 ? -4.581 -2.917 -10.466 1.00 94.25 184 GLU A O 1
ATOM 1441 N N . HIS A 1 185 ? -6.789 -3.036 -10.079 1.00 94.44 185 HIS A N 1
ATOM 1442 C CA . HIS A 1 185 ? -7.102 -3.709 -11.340 1.00 94.44 185 HIS A CA 1
ATOM 1443 C C . HIS A 1 185 ? -6.614 -2.888 -12.544 1.00 94.44 185 HIS A C 1
ATOM 1445 O O . HIS A 1 185 ? -5.904 -3.393 -13.416 1.00 94.44 185 HIS A O 1
ATOM 1451 N N . PHE A 1 186 ? -6.912 -1.584 -12.565 1.00 94.12 186 PHE A N 1
ATOM 1452 C CA . PHE A 1 186 ? -6.464 -0.696 -13.637 1.00 94.12 186 PHE A CA 1
ATOM 1453 C C . PHE A 1 186 ? -4.933 -0.562 -13.685 1.00 94.12 186 PHE A C 1
ATOM 1455 O O . PHE A 1 186 ? -4.338 -0.544 -14.768 1.00 94.12 186 PHE A O 1
ATOM 1462 N N . ARG A 1 187 ? -4.266 -0.522 -12.523 1.00 90.38 187 ARG A N 1
ATOM 1463 C CA . ARG A 1 187 ? -2.795 -0.522 -12.436 1.00 90.38 187 ARG A CA 1
ATOM 1464 C C . ARG A 1 187 ? -2.200 -1.822 -12.968 1.00 90.38 187 ARG A C 1
ATOM 1466 O O . ARG A 1 187 ? -1.234 -1.773 -13.730 1.00 90.38 187 ARG A O 1
ATOM 1473 N N . ALA A 1 188 ? -2.764 -2.968 -12.596 1.00 90.38 188 ALA A N 1
ATOM 1474 C CA . ALA A 1 188 ? -2.329 -4.276 -13.065 1.00 90.38 188 ALA A CA 1
ATOM 1475 C C . ALA A 1 188 ? -2.498 -4.395 -14.587 1.00 90.38 188 ALA A C 1
ATOM 1477 O O . ALA A 1 188 ? -1.550 -4.766 -15.281 1.00 90.38 188 ALA A O 1
ATOM 1478 N N . HIS A 1 189 ? -3.651 -3.981 -15.115 1.00 91.94 189 HIS A N 1
ATOM 1479 C CA . HIS A 1 189 ? -3.925 -3.970 -16.550 1.00 91.94 189 HIS A CA 1
ATOM 1480 C C . HIS A 1 189 ? -2.989 -3.029 -17.326 1.00 91.94 189 HIS A C 1
ATOM 1482 O O . HIS A 1 189 ? -2.447 -3.387 -18.369 1.00 91.94 189 HIS A O 1
ATOM 1488 N N . SER A 1 190 ? -2.721 -1.836 -16.795 1.00 89.69 190 SER A N 1
ATOM 1489 C CA . SER A 1 190 ? -1.795 -0.891 -17.431 1.00 89.69 190 SER A CA 1
ATOM 1490 C C . SER A 1 190 ? -0.376 -1.459 -17.524 1.00 89.69 190 SER A C 1
ATOM 1492 O O . SER A 1 190 ? 0.316 -1.262 -18.522 1.00 89.69 190 SER A O 1
ATOM 1494 N N . ARG A 1 191 ? 0.067 -2.216 -16.510 1.00 87.75 191 ARG A N 1
ATOM 1495 C CA . ARG A 1 191 ? 1.377 -2.886 -16.523 1.00 87.75 191 ARG A CA 1
ATOM 1496 C C . ARG A 1 191 ? 1.445 -3.979 -17.583 1.00 87.75 191 ARG A C 1
ATOM 1498 O O . ARG A 1 191 ? 2.440 -4.046 -18.303 1.00 87.75 191 ARG A O 1
ATOM 1505 N N . THR A 1 192 ? 0.411 -4.813 -17.702 1.00 90.50 192 THR A N 1
ATOM 1506 C CA . THR A 1 192 ? 0.388 -5.874 -18.718 1.00 90.50 192 THR A CA 1
ATOM 1507 C C . THR A 1 192 ? 0.362 -5.278 -20.120 1.00 90.50 192 THR A C 1
ATOM 1509 O O . THR A 1 192 ? 1.184 -5.672 -20.949 1.00 90.50 192 THR A O 1
ATOM 1512 N N . LEU A 1 193 ? -0.469 -4.261 -20.362 1.00 92.56 193 LEU A N 1
ATOM 1513 C CA . LEU A 1 193 ? -0.523 -3.554 -21.641 1.00 92.56 193 LEU A CA 1
ATOM 1514 C C . LEU A 1 193 ? 0.824 -2.915 -22.001 1.00 92.56 193 LEU A C 1
ATOM 1516 O O . LEU A 1 193 ? 1.321 -3.114 -23.108 1.00 92.56 193 LEU A O 1
ATOM 1520 N N . ASN A 1 194 ? 1.455 -2.204 -21.064 1.00 87.25 194 ASN A N 1
ATOM 1521 C CA . ASN A 1 194 ? 2.756 -1.577 -21.301 1.00 87.25 194 ASN A CA 1
ATOM 1522 C C . ASN A 1 194 ? 3.855 -2.614 -21.551 1.00 87.25 194 ASN A C 1
ATOM 1524 O O . ASN A 1 194 ? 4.708 -2.403 -22.408 1.00 87.25 194 ASN A O 1
ATOM 1528 N N . SER A 1 195 ? 3.816 -3.758 -20.862 1.00 88.56 195 SER A N 1
ATOM 1529 C CA . SER A 1 195 ? 4.756 -4.853 -21.119 1.00 88.56 195 SER A CA 1
ATOM 1530 C C . SER A 1 195 ? 4.554 -5.482 -22.503 1.00 88.56 195 SER A C 1
ATOM 1532 O O . SER A 1 195 ? 5.532 -5.797 -23.176 1.00 88.56 195 SER A O 1
ATOM 1534 N N . ALA A 1 196 ? 3.307 -5.605 -22.969 1.00 91.81 196 ALA A N 1
ATOM 1535 C CA . ALA A 1 196 ? 2.999 -6.110 -24.303 1.00 91.81 196 ALA A CA 1
ATOM 1536 C C . ALA A 1 196 ? 3.448 -5.126 -25.393 1.00 91.81 196 ALA A C 1
ATOM 1538 O O . ALA A 1 196 ? 4.126 -5.533 -26.334 1.00 91.81 196 ALA A O 1
ATOM 1539 N N . LYS A 1 197 ? 3.152 -3.827 -25.225 1.00 88.38 197 LYS A N 1
ATOM 1540 C CA . LYS A 1 197 ? 3.635 -2.759 -26.115 1.00 88.38 197 LYS A CA 1
ATOM 1541 C C . LYS A 1 197 ? 5.162 -2.731 -26.181 1.00 88.38 197 LYS A C 1
ATOM 1543 O O . LYS A 1 197 ? 5.724 -2.618 -27.264 1.00 88.38 197 LYS A O 1
ATOM 1548 N N . ARG A 1 198 ? 5.833 -2.876 -25.033 1.00 86.06 198 ARG A N 1
ATOM 1549 C CA . ARG A 1 198 ? 7.298 -2.912 -24.962 1.00 86.06 198 ARG A CA 1
ATOM 1550 C C . ARG A 1 198 ? 7.872 -4.101 -25.735 1.00 86.06 198 ARG A C 1
ATOM 1552 O O . ARG A 1 198 ? 8.751 -3.892 -26.557 1.00 86.06 198 ARG A O 1
ATOM 1559 N N . ARG A 1 199 ? 7.307 -5.302 -25.572 1.00 89.94 199 ARG A N 1
ATOM 1560 C CA . ARG A 1 199 ? 7.714 -6.490 -26.348 1.00 89.94 199 ARG A CA 1
ATOM 1561 C C . ARG A 1 199 ? 7.485 -6.325 -27.851 1.00 89.94 199 ARG A C 1
ATOM 1563 O O . ARG A 1 199 ? 8.315 -6.751 -28.643 1.00 89.94 199 ARG A O 1
ATOM 1570 N N . GLN A 1 200 ? 6.369 -5.713 -28.254 1.00 91.25 200 GLN A N 1
ATOM 1571 C CA . GLN A 1 200 ? 6.109 -5.416 -29.666 1.00 91.25 200 GLN A CA 1
ATOM 1572 C C . GLN A 1 200 ? 7.152 -4.447 -30.221 1.00 91.25 200 GLN A C 1
ATOM 1574 O O . GLN A 1 200 ? 7.716 -4.706 -31.281 1.00 91.25 200 GLN A O 1
ATOM 1579 N N . LEU A 1 201 ? 7.447 -3.372 -29.488 1.00 88.25 201 LEU A N 1
ATOM 1580 C CA . LEU A 1 201 ? 8.458 -2.399 -29.885 1.00 88.25 201 LEU A CA 1
ATOM 1581 C C . LEU A 1 201 ? 9.838 -3.052 -30.001 1.00 88.25 201 LEU A C 1
ATOM 1583 O O . LEU A 1 201 ? 10.506 -2.853 -31.007 1.00 88.25 201 LEU A O 1
ATOM 1587 N N . GLU A 1 202 ? 10.223 -3.876 -29.026 1.00 87.38 202 GLU A N 1
ATOM 1588 C CA . GLU A 1 202 ? 11.467 -4.653 -29.056 1.00 87.38 202 GLU A CA 1
ATOM 1589 C C . GLU A 1 202 ? 11.509 -5.583 -30.283 1.00 87.38 202 GLU A C 1
ATOM 1591 O O . GLU A 1 202 ? 12.497 -5.584 -31.008 1.00 87.38 202 GLU A O 1
ATOM 1596 N N . SER A 1 203 ? 10.416 -6.285 -30.610 1.00 90.81 203 SER A N 1
ATOM 1597 C CA . SER A 1 203 ? 10.370 -7.162 -31.794 1.00 90.81 203 SER A CA 1
ATOM 1598 C C . SER A 1 203 ? 10.480 -6.413 -33.127 1.00 90.81 203 SER A C 1
ATOM 1600 O O . SER A 1 203 ? 11.092 -6.913 -34.068 1.00 90.81 203 SER A O 1
ATOM 1602 N N . VAL A 1 204 ? 9.911 -5.205 -33.214 1.00 89.94 204 VAL A N 1
ATOM 1603 C CA . VAL A 1 204 ? 10.021 -4.353 -34.405 1.00 89.94 204 VAL A CA 1
ATOM 1604 C C . VAL A 1 204 ? 11.438 -3.806 -34.525 1.00 89.94 204 VAL A C 1
ATOM 1606 O O . VAL A 1 204 ? 11.990 -3.799 -35.621 1.00 89.94 204 VAL A O 1
ATOM 1609 N N . LEU A 1 205 ? 12.035 -3.380 -33.409 1.00 88.75 205 LEU A N 1
ATOM 1610 C CA . LEU A 1 205 ? 13.396 -2.852 -33.380 1.00 88.75 205 LEU A CA 1
ATOM 1611 C C . LEU A 1 205 ? 14.408 -3.920 -33.825 1.00 88.75 205 LEU A C 1
ATOM 1613 O O . LEU A 1 205 ? 15.280 -3.634 -34.644 1.00 88.75 205 LEU A O 1
ATOM 1617 N N . GLU A 1 206 ? 14.245 -5.155 -33.347 1.00 89.38 206 GLU A N 1
ATOM 1618 C CA . GLU A 1 206 ? 15.065 -6.314 -33.727 1.00 89.38 206 GLU A CA 1
ATOM 1619 C C . GLU A 1 206 ? 14.920 -6.709 -35.205 1.00 89.38 206 GLU A C 1
ATOM 1621 O O . GLU A 1 206 ? 15.852 -7.249 -35.795 1.00 89.38 206 GLU A O 1
ATOM 1626 N N . ALA A 1 207 ? 13.774 -6.422 -35.830 1.00 91.00 207 ALA A N 1
ATOM 1627 C CA . ALA A 1 207 ? 13.543 -6.709 -37.245 1.00 91.00 207 ALA A CA 1
ATOM 1628 C C . ALA A 1 207 ? 14.132 -5.649 -38.198 1.00 91.00 207 ALA A C 1
ATOM 1630 O O . ALA A 1 207 ? 14.165 -5.873 -39.410 1.00 91.00 207 ALA A O 1
ATOM 1631 N N . LEU A 1 208 ? 14.561 -4.488 -37.690 1.00 90.38 208 LEU A N 1
ATOM 1632 C CA . LEU A 1 208 ? 15.123 -3.426 -38.522 1.00 90.38 208 LEU A CA 1
ATOM 1633 C C . LEU A 1 208 ? 16.576 -3.750 -38.916 1.00 90.38 208 LEU A C 1
ATOM 1635 O O . LEU A 1 208 ? 17.392 -4.023 -38.037 1.00 90.38 208 LEU A O 1
ATOM 1639 N N . PRO A 1 209 ? 16.931 -3.667 -40.214 1.00 89.25 209 PRO A N 1
ATOM 1640 C CA . PRO A 1 209 ? 18.300 -3.914 -40.672 1.00 89.25 209 PRO A CA 1
ATOM 1641 C C . PRO A 1 209 ? 19.262 -2.774 -40.302 1.00 89.25 209 PRO A C 1
ATOM 1643 O O . PRO A 1 209 ? 20.467 -2.988 -40.204 1.00 89.25 209 PRO A O 1
ATOM 1646 N N . ALA A 1 210 ? 18.739 -1.563 -40.098 1.00 90.31 210 ALA A N 1
ATOM 1647 C CA . ALA A 1 210 ? 19.525 -0.409 -39.687 1.00 90.31 210 ALA A CA 1
ATOM 1648 C C . ALA A 1 210 ? 19.833 -0.459 -38.184 1.00 90.31 210 ALA A C 1
ATOM 1650 O O . ALA A 1 210 ? 18.990 -0.858 -37.381 1.00 90.31 210 ALA A O 1
ATOM 1651 N N . ALA A 1 211 ? 21.019 0.006 -37.794 1.00 87.94 211 ALA A N 1
ATOM 1652 C CA . ALA A 1 211 ? 21.361 0.229 -36.395 1.00 87.94 211 ALA A CA 1
ATOM 1653 C C . ALA A 1 211 ? 20.503 1.368 -35.819 1.00 87.94 211 ALA A C 1
ATOM 1655 O O . ALA A 1 211 ? 20.629 2.523 -36.233 1.00 87.94 211 ALA A O 1
ATOM 1656 N N . VAL A 1 212 ? 19.625 1.048 -34.865 1.00 88.25 212 VAL A N 1
ATOM 1657 C CA . VAL A 1 212 ? 18.719 2.012 -34.228 1.00 88.25 212 VAL A CA 1
ATOM 1658 C C . VAL A 1 212 ? 18.939 2.011 -32.722 1.00 88.25 212 VAL A C 1
ATOM 1660 O O . VAL A 1 212 ? 18.856 0.977 -32.058 1.00 88.25 212 VAL A O 1
ATOM 1663 N N . ARG A 1 213 ? 19.158 3.210 -32.180 1.00 86.50 213 ARG A N 1
ATOM 1664 C CA . ARG A 1 213 ? 19.193 3.494 -30.746 1.00 86.50 213 ARG A CA 1
ATOM 1665 C C . ARG A 1 213 ? 18.137 4.544 -30.428 1.00 86.50 213 ARG A C 1
ATOM 1667 O O . ARG A 1 213 ? 18.119 5.625 -31.011 1.00 86.50 213 ARG A O 1
ATOM 1674 N N . LEU A 1 214 ? 17.258 4.207 -29.498 1.00 83.50 214 LEU A N 1
ATOM 1675 C CA . LEU A 1 214 ? 16.237 5.091 -28.963 1.00 83.50 214 LEU A CA 1
ATOM 1676 C C . LEU A 1 214 ? 16.747 5.660 -27.646 1.00 83.50 214 LEU A C 1
ATOM 1678 O O . LEU A 1 214 ? 16.999 4.908 -26.706 1.00 83.50 214 LEU A O 1
ATOM 1682 N N . ASN A 1 215 ? 16.881 6.981 -27.580 1.00 83.31 215 ASN A N 1
ATOM 1683 C CA . ASN A 1 215 ? 17.228 7.685 -26.353 1.00 83.31 215 ASN A CA 1
ATOM 1684 C C . ASN A 1 215 ? 15.977 8.323 -25.742 1.00 83.31 215 ASN A C 1
ATOM 1686 O O . ASN A 1 215 ? 15.047 8.710 -26.456 1.00 83.31 215 ASN A O 1
ATOM 1690 N N . ASP A 1 216 ? 15.955 8.439 -24.420 1.00 80.19 216 ASP A N 1
ATOM 1691 C CA . ASP A 1 216 ? 14.964 9.249 -23.726 1.00 80.19 216 ASP A CA 1
ATOM 1692 C C . ASP A 1 216 ? 15.246 10.757 -23.897 1.00 80.19 216 ASP A C 1
ATOM 1694 O O . ASP A 1 216 ? 16.234 11.175 -24.507 1.00 80.19 216 ASP A O 1
ATOM 1698 N N . ASN A 1 217 ? 14.378 11.601 -23.333 1.00 78.56 217 ASN A N 1
ATOM 1699 C CA . ASN A 1 217 ? 14.538 13.060 -23.390 1.00 78.56 217 ASN A CA 1
ATOM 1700 C C . ASN A 1 217 ? 15.778 13.573 -22.637 1.00 78.56 217 ASN A C 1
ATOM 1702 O O . ASN A 1 217 ? 16.153 14.730 -22.804 1.00 78.56 217 ASN A O 1
ATOM 1706 N N . THR A 1 218 ? 16.394 12.738 -21.799 1.00 77.25 218 THR A N 1
ATOM 1707 C CA . THR A 1 218 ? 17.631 13.049 -21.074 1.00 77.25 218 THR A CA 1
ATOM 1708 C C . THR A 1 218 ? 18.880 12.596 -21.834 1.00 77.25 218 THR A C 1
ATOM 1710 O O . THR A 1 218 ? 19.993 12.837 -21.377 1.00 77.25 218 THR A O 1
ATOM 1713 N N . GLY A 1 219 ? 18.710 11.971 -23.007 1.00 78.88 219 GLY A N 1
ATOM 1714 C CA . GLY A 1 219 ? 19.793 11.414 -23.813 1.00 78.88 219 GLY A CA 1
ATOM 1715 C C . GLY A 1 219 ? 20.244 10.022 -23.365 1.00 78.88 219 GLY A C 1
ATOM 1716 O O . GLY A 1 219 ? 21.164 9.465 -23.965 1.00 78.88 219 GLY A O 1
ATOM 1717 N N . ARG A 1 220 ? 19.602 9.430 -22.351 1.00 77.75 220 ARG A N 1
ATOM 1718 C CA . ARG A 1 220 ? 19.927 8.079 -21.890 1.00 77.75 220 ARG A CA 1
ATOM 1719 C C . ARG A 1 220 ? 19.388 7.047 -22.881 1.00 77.75 220 ARG A C 1
ATOM 1721 O O . ARG A 1 220 ? 18.250 7.188 -23.337 1.00 77.75 220 ARG A O 1
ATOM 1728 N N . PRO A 1 221 ? 20.168 6.008 -23.219 1.00 81.31 221 PRO A N 1
ATOM 1729 C CA . PRO A 1 221 ? 19.685 4.924 -24.063 1.00 81.31 221 PRO A CA 1
ATOM 1730 C C . PRO A 1 221 ? 18.518 4.222 -23.373 1.00 81.31 221 PRO A C 1
ATOM 1732 O O . PRO A 1 221 ? 18.642 3.744 -22.251 1.00 81.31 221 PRO A O 1
ATOM 1735 N N . LEU A 1 222 ? 17.373 4.173 -24.048 1.00 83.94 222 LEU A N 1
ATOM 1736 C CA . LEU A 1 222 ? 16.181 3.473 -23.580 1.00 83.94 222 LEU A CA 1
ATOM 1737 C C . LEU A 1 222 ? 16.082 2.081 -24.209 1.00 83.94 222 LEU A C 1
ATOM 1739 O O . LEU A 1 222 ? 15.730 1.122 -23.526 1.00 83.94 222 LEU A O 1
ATOM 1743 N N . LEU A 1 223 ? 16.387 1.979 -25.507 1.00 87.12 223 LEU A N 1
ATOM 1744 C CA . LEU A 1 223 ? 16.392 0.737 -26.282 1.00 87.12 223 LEU A CA 1
ATOM 1745 C C . LEU A 1 223 ? 17.439 0.822 -27.402 1.00 87.12 223 LEU A C 1
ATOM 1747 O O . LEU A 1 223 ? 17.651 1.887 -27.982 1.00 87.12 223 LEU A O 1
ATOM 1751 N N . CYS A 1 224 ? 18.045 -0.304 -27.757 1.00 89.62 224 CYS A N 1
ATOM 1752 C CA . CYS A 1 224 ? 18.857 -0.454 -28.962 1.00 89.62 224 CYS A CA 1
ATOM 1753 C C . CYS A 1 224 ? 18.553 -1.812 -29.600 1.00 89.62 224 CYS A C 1
ATOM 1755 O O . CYS A 1 224 ? 18.160 -2.738 -28.893 1.00 89.62 22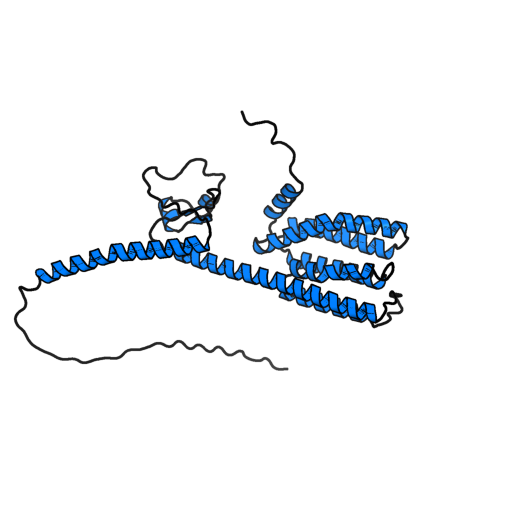4 CYS A O 1
ATOM 1757 N N . ASN A 1 225 ? 18.666 -1.921 -30.926 1.00 93.56 225 ASN A N 1
ATOM 1758 C CA . ASN A 1 225 ? 18.545 -3.222 -31.585 1.00 93.56 225 ASN A CA 1
ATOM 1759 C C . ASN A 1 225 ? 19.881 -3.944 -31.697 1.00 93.56 225 ASN A C 1
ATOM 1761 O O . ASN A 1 225 ? 20.956 -3.347 -31.635 1.00 93.56 225 ASN A O 1
ATOM 1765 N N . ARG A 1 226 ? 19.802 -5.243 -31.981 1.00 91.94 226 ARG A N 1
ATOM 1766 C CA . ARG A 1 226 ? 20.964 -6.073 -32.292 1.00 91.94 226 ARG A CA 1
ATOM 1767 C C . ARG A 1 226 ? 21.868 -5.509 -33.391 1.00 91.94 226 ARG A C 1
ATOM 1769 O O . ARG A 1 226 ? 23.081 -5.641 -33.270 1.00 91.94 226 ARG A O 1
ATOM 1776 N N . ALA A 1 227 ? 21.323 -4.879 -34.435 1.00 89.94 227 ALA A N 1
ATOM 1777 C CA . ALA A 1 227 ? 22.140 -4.272 -35.492 1.00 89.94 227 ALA A CA 1
ATOM 1778 C C . ALA A 1 227 ? 23.062 -3.172 -34.939 1.00 89.94 227 ALA A C 1
ATOM 1780 O O . ALA A 1 227 ? 24.234 -3.123 -35.300 1.00 89.94 227 ALA A O 1
ATOM 1781 N N . TYR A 1 228 ? 22.561 -2.345 -34.014 1.00 90.06 228 TYR A N 1
ATOM 1782 C CA . TYR A 1 228 ? 23.368 -1.352 -33.307 1.00 90.06 228 TYR A CA 1
ATOM 1783 C C . TYR A 1 228 ? 24.469 -2.009 -32.470 1.00 90.06 228 TYR A C 1
ATOM 1785 O O . TYR A 1 228 ? 25.621 -1.614 -32.598 1.00 90.06 228 TYR A O 1
ATOM 1793 N N . LEU A 1 229 ? 24.147 -3.050 -31.694 1.00 91.31 229 LEU A N 1
ATOM 1794 C CA . LEU A 1 229 ? 25.130 -3.760 -30.862 1.00 91.31 229 LEU A CA 1
ATOM 1795 C C . LEU A 1 229 ? 26.248 -4.414 -31.688 1.00 91.31 229 LEU A C 1
ATOM 1797 O O . LEU A 1 229 ? 27.420 -4.321 -31.340 1.00 91.31 229 LEU A O 1
ATOM 1801 N N . VAL A 1 230 ? 25.901 -5.047 -32.813 1.00 91.88 230 VAL A N 1
ATOM 1802 C CA . VAL A 1 230 ? 26.885 -5.663 -33.722 1.00 91.88 230 VAL A CA 1
ATOM 1803 C C . VAL A 1 230 ? 27.806 -4.607 -34.331 1.00 91.88 230 VAL A C 1
ATOM 1805 O O . VAL A 1 230 ? 29.004 -4.841 -34.470 1.00 91.88 230 VAL A O 1
ATOM 1808 N N . LEU A 1 231 ? 27.250 -3.448 -34.683 1.00 89.38 231 LEU A N 1
ATOM 1809 C CA . LEU A 1 231 ? 27.984 -2.347 -35.295 1.00 89.38 231 LEU A CA 1
ATOM 1810 C C . LEU A 1 231 ? 28.948 -1.677 -34.308 1.00 89.38 231 LEU A C 1
ATOM 1812 O O . LEU A 1 231 ? 30.085 -1.387 -34.668 1.00 89.38 231 LEU A O 1
ATOM 1816 N N . THR A 1 232 ? 28.503 -1.432 -33.074 1.00 89.00 232 THR A N 1
ATOM 1817 C CA . THR A 1 232 ? 29.321 -0.782 -32.040 1.00 89.00 232 THR A CA 1
ATOM 1818 C C . THR A 1 232 ? 30.237 -1.752 -31.302 1.00 89.00 232 THR A C 1
ATOM 1820 O O . THR A 1 232 ? 31.102 -1.300 -30.560 1.00 89.00 232 THR A O 1
ATOM 1823 N N . GLN A 1 233 ? 30.051 -3.064 -31.494 1.00 91.12 233 GLN A N 1
ATOM 1824 C CA . GLN A 1 233 ? 30.708 -4.133 -30.731 1.00 91.12 233 GLN A CA 1
ATOM 1825 C C . GLN A 1 233 ? 30.487 -4.027 -29.214 1.00 91.12 233 GLN A C 1
ATOM 1827 O O . GLN A 1 233 ? 31.230 -4.627 -28.443 1.00 91.12 233 GLN A O 1
ATOM 1832 N N . LEU A 1 234 ? 29.459 -3.287 -28.791 1.00 88.38 234 LEU A N 1
ATOM 1833 C CA . LEU A 1 234 ? 29.093 -3.156 -27.387 1.00 88.38 234 LEU A CA 1
ATOM 1834 C C . LEU A 1 234 ? 28.151 -4.289 -26.997 1.00 88.38 234 LEU A C 1
ATOM 1836 O O . LEU A 1 234 ? 27.263 -4.690 -27.757 1.00 88.38 234 LEU A O 1
ATOM 1840 N N . THR A 1 235 ? 28.318 -4.781 -25.782 1.00 88.25 235 THR A N 1
ATOM 1841 C CA . THR A 1 235 ? 27.335 -5.649 -25.148 1.00 88.25 235 THR A CA 1
ATOM 1842 C C . THR A 1 235 ? 26.108 -4.839 -24.736 1.00 88.25 235 THR A C 1
ATOM 1844 O O . THR A 1 235 ? 26.148 -3.616 -24.601 1.00 88.25 235 THR A O 1
ATOM 1847 N N . HIS A 1 236 ? 24.978 -5.525 -24.556 1.00 85.00 236 HIS A N 1
ATOM 1848 C CA . HIS A 1 236 ? 23.743 -4.868 -24.137 1.00 85.00 236 HIS A CA 1
ATOM 1849 C C . HIS A 1 236 ? 23.954 -4.097 -22.823 1.00 85.00 236 HIS A C 1
ATOM 1851 O O . HIS A 1 236 ? 23.541 -2.949 -22.733 1.00 85.00 236 HIS A O 1
ATOM 1857 N N . ASP A 1 237 ? 24.654 -4.681 -21.848 1.00 84.81 237 ASP A N 1
ATOM 1858 C CA . ASP A 1 237 ? 24.853 -4.076 -20.527 1.00 84.81 237 ASP A CA 1
ATOM 1859 C C . ASP A 1 237 ? 25.727 -2.809 -20.586 1.00 84.81 237 ASP A C 1
ATOM 1861 O O . ASP A 1 237 ? 25.354 -1.793 -20.003 1.00 84.81 237 ASP A O 1
ATOM 1865 N N . GLU A 1 238 ? 26.793 -2.808 -21.395 1.00 85.25 238 GLU A N 1
ATOM 1866 C CA . GLU A 1 238 ? 27.658 -1.632 -21.615 1.00 85.25 238 GLU A CA 1
ATOM 1867 C C . GLU A 1 238 ? 26.913 -0.456 -22.262 1.00 85.25 238 GLU A C 1
ATOM 1869 O O . GLU A 1 238 ? 27.243 0.703 -22.027 1.00 85.25 238 GLU A O 1
ATOM 1874 N N . VAL A 1 239 ? 25.889 -0.719 -23.085 1.00 84.12 239 VAL A N 1
ATOM 1875 C CA . VAL A 1 239 ? 25.100 0.362 -23.696 1.00 84.12 239 VAL A CA 1
ATOM 1876 C C . VAL A 1 239 ? 24.231 1.076 -22.664 1.00 84.12 239 VAL A C 1
ATOM 1878 O O . VAL A 1 239 ? 23.989 2.272 -22.822 1.00 84.12 239 VAL A O 1
ATOM 1881 N N . PHE A 1 240 ? 23.738 0.375 -21.641 1.00 83.62 240 PHE A N 1
ATOM 1882 C CA . PHE A 1 240 ? 22.799 0.939 -20.666 1.00 83.62 240 PHE A CA 1
ATOM 1883 C C . PHE A 1 240 ? 23.454 1.474 -19.395 1.00 83.62 240 PHE A C 1
ATOM 1885 O O . PHE A 1 240 ? 22.733 2.081 -18.601 1.00 83.62 240 PHE A O 1
ATOM 1892 N N . ASP A 1 241 ? 24.767 1.311 -19.221 1.00 78.31 241 ASP A N 1
ATOM 1893 C CA . ASP A 1 241 ? 25.498 1.851 -18.076 1.00 78.31 241 ASP A CA 1
ATOM 1894 C C . ASP A 1 241 ? 26.082 3.247 -18.398 1.00 78.31 241 ASP A C 1
ATOM 1896 O O . ASP A 1 241 ? 27.055 3.376 -19.145 1.00 78.31 241 ASP A O 1
ATOM 1900 N N . PRO A 1 242 ? 25.460 4.344 -17.921 1.00 59.88 242 PRO A N 1
ATOM 1901 C CA . PRO A 1 242 ? 25.823 5.698 -18.332 1.00 59.88 242 PRO A CA 1
ATOM 1902 C C . PRO A 1 242 ? 27.134 6.195 -17.712 1.00 59.88 242 PRO A C 1
ATOM 1904 O O . PRO A 1 242 ? 27.624 7.235 -18.146 1.00 59.88 242 PRO A O 1
ATOM 1907 N N . GLU A 1 243 ? 27.674 5.514 -16.695 1.00 64.44 243 GLU A N 1
ATOM 1908 C CA . GLU A 1 243 ? 28.878 5.964 -15.981 1.00 64.44 243 GLU A CA 1
ATOM 1909 C C . GLU A 1 243 ? 30.180 5.701 -16.751 1.00 64.44 243 GLU A C 1
ATOM 1911 O O . GLU A 1 243 ? 31.189 6.338 -16.456 1.00 64.44 243 GLU A O 1
ATOM 1916 N N . GLU A 1 244 ? 30.173 4.829 -17.763 1.00 55.69 244 GLU A N 1
ATOM 1917 C CA . GLU A 1 244 ? 31.405 4.402 -18.442 1.00 55.69 244 GLU A CA 1
ATOM 1918 C C . GLU A 1 244 ? 31.628 5.070 -19.816 1.00 55.69 244 GLU A C 1
ATOM 1920 O O . GLU A 1 244 ? 32.722 5.018 -20.380 1.00 55.69 244 GLU A O 1
ATOM 1925 N N . ILE A 1 245 ? 30.627 5.778 -20.353 1.00 59.72 245 ILE A N 1
ATOM 1926 C CA . ILE A 1 245 ? 30.689 6.398 -21.689 1.00 59.72 245 ILE A CA 1
ATOM 1927 C C . ILE A 1 245 ? 31.016 7.895 -21.567 1.00 59.72 245 ILE A C 1
ATOM 1929 O O . ILE A 1 245 ? 30.203 8.763 -21.877 1.00 59.72 245 ILE A O 1
ATOM 1933 N N . ASP A 1 246 ? 32.237 8.211 -21.131 1.00 52.56 246 ASP A N 1
ATOM 1934 C CA . ASP A 1 246 ? 32.720 9.600 -20.992 1.00 52.56 246 ASP A CA 1
ATOM 1935 C C . ASP A 1 246 ? 33.203 10.211 -22.329 1.00 52.56 246 ASP A C 1
ATOM 1937 O O . ASP A 1 246 ? 33.714 11.330 -22.404 1.00 52.56 246 ASP A O 1
ATOM 1941 N N . SER A 1 247 ? 33.033 9.483 -23.435 1.00 54.62 247 SER A N 1
ATOM 1942 C CA . SER A 1 247 ? 33.352 9.957 -24.781 1.00 54.62 247 SER A CA 1
ATOM 1943 C C . SER A 1 247 ? 32.308 9.481 -25.792 1.00 54.62 247 SER A C 1
ATOM 1945 O O . SER A 1 247 ? 31.777 8.378 -25.660 1.00 54.62 247 SER A O 1
ATOM 1947 N N . PRO A 1 248 ? 31.963 10.291 -26.811 1.00 56.34 248 PRO A N 1
ATOM 1948 C CA . PRO A 1 248 ? 31.104 9.836 -27.892 1.00 56.34 248 PRO A CA 1
ATOM 1949 C C . PRO A 1 248 ? 31.836 8.724 -28.656 1.00 56.34 248 PRO A C 1
ATOM 1951 O O . PRO A 1 248 ? 32.658 8.995 -29.521 1.00 56.34 248 PRO A O 1
ATOM 1954 N N . ILE A 1 249 ? 31.522 7.464 -28.334 1.00 60.91 249 ILE A N 1
ATOM 1955 C CA . ILE A 1 249 ? 32.052 6.256 -29.003 1.00 60.91 249 ILE A CA 1
ATOM 1956 C C . ILE A 1 249 ? 31.594 6.187 -30.474 1.00 60.91 249 ILE A C 1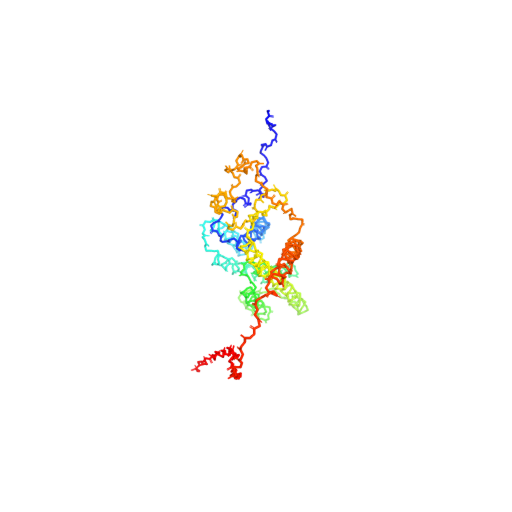
ATOM 1958 O O . ILE A 1 249 ? 32.041 5.345 -31.246 1.00 60.91 249 ILE A O 1
ATOM 1962 N N . ILE A 1 250 ? 30.698 7.082 -30.895 1.00 62.47 250 ILE A N 1
ATOM 1963 C CA . ILE A 1 250 ? 30.148 7.071 -32.242 1.00 62.47 250 ILE A CA 1
ATOM 1964 C C . ILE A 1 250 ? 31.211 7.579 -33.226 1.00 62.47 250 ILE A C 1
ATOM 1966 O O . ILE A 1 250 ? 31.642 8.729 -33.098 1.00 62.47 250 ILE A O 1
ATOM 1970 N N . PRO A 1 251 ? 31.614 6.763 -34.217 1.00 61.72 251 PRO A N 1
ATOM 1971 C CA . PRO A 1 251 ? 32.519 7.203 -35.266 1.00 61.72 251 PRO A CA 1
ATOM 1972 C C . PRO A 1 251 ? 31.947 8.458 -35.950 1.00 61.72 251 PRO A C 1
ATOM 1974 O O . PRO A 1 251 ? 30.757 8.475 -36.281 1.00 61.72 251 PRO A O 1
ATOM 1977 N N . PRO A 1 252 ? 32.740 9.526 -36.149 1.00 59.06 252 PRO A N 1
ATOM 1978 C CA . PRO A 1 252 ? 32.249 10.809 -36.667 1.00 59.06 252 PRO A CA 1
ATOM 1979 C C . PRO A 1 252 ? 31.670 10.729 -38.093 1.00 59.06 252 PRO A C 1
ATOM 1981 O O . PRO A 1 252 ? 30.999 11.654 -38.542 1.00 59.06 252 PRO A O 1
ATOM 1984 N N . ASP A 1 253 ? 31.919 9.631 -38.801 1.00 64.12 253 ASP A N 1
ATOM 1985 C CA . ASP A 1 253 ? 31.452 9.305 -40.147 1.00 64.12 253 ASP A CA 1
ATOM 1986 C C . ASP A 1 253 ? 30.160 8.464 -40.176 1.00 64.12 253 ASP A C 1
ATOM 1988 O O . ASP A 1 253 ? 29.575 8.252 -41.240 1.00 64.12 253 ASP A O 1
ATOM 1992 N N . MET A 1 254 ? 29.669 8.006 -39.022 1.00 58.84 254 MET A N 1
ATOM 1993 C CA . MET A 1 254 ? 28.543 7.083 -38.944 1.00 58.84 254 MET A CA 1
ATOM 1994 C C . MET A 1 254 ? 27.200 7.829 -38.875 1.00 58.84 254 MET A C 1
ATOM 1996 O O . MET A 1 254 ? 26.867 8.474 -37.881 1.00 58.84 254 MET A O 1
ATOM 2000 N N . GLN A 1 255 ? 26.386 7.716 -39.930 1.00 60.03 255 GLN A N 1
ATOM 2001 C CA . GLN A 1 255 ? 25.016 8.238 -39.929 1.00 60.03 255 GLN A CA 1
ATOM 2002 C C . GLN A 1 255 ? 24.098 7.311 -39.125 1.00 60.03 255 GLN A C 1
ATOM 2004 O O . GLN A 1 255 ? 23.703 6.247 -39.596 1.00 60.03 255 GLN A O 1
ATOM 2009 N N . TYR A 1 256 ? 23.721 7.728 -37.919 1.00 64.06 256 TYR A N 1
ATOM 2010 C CA . TYR A 1 256 ? 22.654 7.094 -37.145 1.00 64.06 256 TYR A CA 1
ATOM 2011 C C . TYR A 1 256 ? 21.450 8.031 -37.063 1.00 64.06 256 TYR A C 1
ATOM 2013 O O . TYR A 1 256 ? 21.578 9.248 -36.913 1.00 64.06 256 TYR A O 1
ATOM 2021 N N . THR A 1 257 ? 20.249 7.462 -37.155 1.00 61.62 257 THR A N 1
ATOM 2022 C CA . THR A 1 257 ? 19.018 8.248 -37.029 1.00 61.62 257 THR A CA 1
ATOM 2023 C C . THR A 1 257 ? 18.649 8.335 -35.555 1.00 61.62 257 THR A C 1
ATOM 2025 O O . THR A 1 257 ? 18.135 7.380 -34.977 1.00 61.62 257 THR A O 1
ATOM 2028 N N . ASN A 1 258 ? 18.919 9.479 -34.930 1.00 62.25 258 ASN A N 1
ATOM 2029 C CA . ASN A 1 258 ? 18.471 9.740 -33.567 1.00 62.25 258 ASN A CA 1
ATOM 2030 C C . ASN A 1 258 ? 16.983 10.121 -33.618 1.00 62.25 258 ASN A C 1
ATOM 2032 O O . ASN A 1 258 ? 16.628 11.186 -34.125 1.00 62.25 258 ASN A O 1
ATOM 2036 N N . ILE A 1 259 ? 16.104 9.230 -33.156 1.00 61.34 259 ILE A N 1
ATOM 2037 C CA . ILE A 1 259 ? 14.657 9.471 -33.136 1.00 61.34 259 ILE A CA 1
ATOM 2038 C C . ILE A 1 259 ? 14.282 9.952 -31.727 1.00 61.34 259 ILE A C 1
ATOM 2040 O O . ILE A 1 259 ? 14.179 9.122 -30.823 1.00 61.34 259 ILE A O 1
ATOM 2044 N N . PRO A 1 260 ? 14.070 11.264 -31.501 1.00 56.41 260 PRO A N 1
ATOM 2045 C CA . PRO A 1 260 ? 13.652 11.761 -30.195 1.00 56.41 260 PRO A CA 1
ATOM 2046 C C . PRO A 1 260 ? 12.249 11.243 -29.849 1.00 56.41 260 PRO A C 1
ATOM 2048 O O . PRO A 1 260 ? 11.281 11.466 -30.589 1.00 56.41 260 PRO A O 1
ATOM 2051 N N . ILE A 1 261 ? 12.121 10.558 -28.710 1.00 56.78 261 ILE A N 1
ATOM 2052 C CA . ILE A 1 261 ? 10.835 10.041 -28.230 1.00 56.78 261 ILE A CA 1
ATOM 2053 C C . ILE A 1 261 ? 10.114 11.141 -27.446 1.00 56.78 261 ILE A C 1
ATOM 2055 O O . ILE A 1 261 ? 10.182 11.206 -26.225 1.00 56.78 261 ILE A O 1
ATOM 2059 N N . SER A 1 262 ? 9.340 11.979 -28.135 1.00 50.28 262 SER A N 1
ATOM 2060 C CA . SER A 1 262 ? 8.398 12.873 -27.446 1.00 50.28 262 SER A CA 1
ATOM 2061 C C . SER A 1 262 ? 7.156 12.138 -26.905 1.00 50.28 262 SER A C 1
ATOM 2063 O O . SER A 1 262 ? 6.505 12.642 -25.996 1.00 50.28 262 SER A O 1
ATOM 2065 N N . ALA A 1 263 ? 6.839 10.942 -27.428 1.00 54.22 263 ALA A N 1
ATOM 2066 C CA . ALA A 1 263 ? 5.822 10.016 -26.910 1.00 54.22 263 ALA A CA 1
ATOM 2067 C C . ALA A 1 263 ? 5.994 8.608 -27.533 1.00 54.22 263 ALA A C 1
ATOM 2069 O O . ALA A 1 263 ? 6.195 8.522 -28.751 1.00 54.22 263 ALA A O 1
ATOM 2070 N N . PRO A 1 264 ? 5.876 7.506 -26.762 1.00 53.66 264 PRO A N 1
ATOM 2071 C CA . PRO A 1 264 ? 6.076 6.141 -27.268 1.00 53.66 264 PRO A CA 1
ATOM 2072 C C . PRO A 1 264 ? 5.071 5.745 -28.361 1.00 53.66 264 PRO A C 1
ATOM 2074 O O . PRO A 1 264 ? 5.457 5.113 -29.343 1.00 53.66 264 PRO A O 1
ATOM 2077 N N . ASP A 1 265 ? 3.814 6.193 -28.268 1.00 56.25 265 ASP A N 1
ATOM 2078 C CA . ASP A 1 265 ? 2.802 5.905 -29.296 1.00 56.25 265 ASP A CA 1
ATOM 2079 C C . ASP A 1 265 ? 3.124 6.615 -30.634 1.00 56.25 265 ASP A C 1
ATOM 2081 O O . ASP A 1 265 ? 2.873 6.079 -31.713 1.00 56.25 265 ASP A O 1
ATOM 2085 N N . GLY A 1 266 ? 3.775 7.785 -30.589 1.00 60.91 266 GLY A N 1
ATOM 2086 C CA . GLY A 1 266 ? 4.221 8.508 -31.785 1.00 60.91 266 GLY A CA 1
ATOM 2087 C C . GLY A 1 266 ? 5.515 7.964 -32.401 1.00 60.91 266 GLY A C 1
ATOM 2088 O O . GLY A 1 266 ? 5.802 8.241 -33.566 1.00 60.91 266 GLY A O 1
ATOM 2089 N N . ALA A 1 267 ? 6.317 7.214 -31.641 1.00 63.03 267 ALA A N 1
ATOM 2090 C CA . ALA A 1 267 ? 7.520 6.563 -32.157 1.00 63.03 267 ALA A CA 1
ATOM 2091 C C . ALA A 1 267 ? 7.157 5.362 -33.040 1.00 63.03 267 ALA A C 1
ATOM 2093 O O . ALA A 1 267 ? 7.702 5.231 -34.133 1.00 63.03 267 ALA A O 1
ATOM 2094 N N . LEU A 1 268 ? 6.178 4.551 -32.618 1.00 62.94 268 LEU A N 1
ATOM 2095 C CA . LEU A 1 268 ? 5.700 3.404 -33.395 1.00 62.94 268 LEU A CA 1
ATOM 2096 C C . LEU A 1 268 ? 5.124 3.844 -34.749 1.00 62.94 268 LEU A C 1
ATOM 2098 O O . LEU A 1 268 ? 5.504 3.307 -35.785 1.00 62.94 268 LEU A O 1
ATOM 2102 N N . TYR A 1 269 ? 4.280 4.882 -34.745 1.00 70.94 269 TYR A N 1
ATOM 2103 C CA . TYR A 1 269 ? 3.722 5.452 -35.971 1.00 70.94 269 TYR A CA 1
ATOM 2104 C C . TYR A 1 269 ? 4.814 6.004 -36.898 1.00 70.94 269 TYR A C 1
ATOM 2106 O O . TYR A 1 269 ? 4.788 5.772 -38.102 1.00 70.94 269 TYR A O 1
ATOM 2114 N N . ARG A 1 270 ? 5.820 6.699 -36.350 1.00 69.44 270 ARG A N 1
ATOM 2115 C CA . ARG A 1 270 ? 6.942 7.223 -37.146 1.00 69.44 270 ARG A CA 1
ATOM 2116 C C . ARG A 1 270 ? 7.814 6.119 -37.734 1.00 69.44 270 ARG A C 1
ATOM 2118 O O . ARG A 1 270 ? 8.223 6.248 -38.883 1.00 69.44 270 ARG A O 1
ATOM 2125 N N . LEU A 1 271 ? 8.057 5.046 -36.986 1.00 67.88 271 LEU A N 1
ATOM 2126 C CA . LEU A 1 271 ? 8.776 3.872 -37.481 1.00 67.88 271 LEU A CA 1
ATOM 2127 C C . LEU A 1 271 ? 7.989 3.161 -38.587 1.00 67.88 271 LEU A C 1
ATOM 2129 O O . LEU A 1 271 ? 8.571 2.839 -39.618 1.00 67.88 271 LEU A O 1
ATOM 2133 N N . GLN A 1 272 ? 6.673 2.990 -38.425 1.00 74.75 272 GLN A N 1
ATOM 2134 C CA . GLN A 1 272 ? 5.814 2.440 -39.478 1.00 74.75 272 GLN A CA 1
ATOM 2135 C C . GLN A 1 272 ? 5.838 3.311 -40.737 1.00 74.75 272 GLN A C 1
ATOM 2137 O O . GLN A 1 272 ? 6.097 2.805 -41.824 1.00 74.75 272 GLN A O 1
ATOM 2142 N N . MET A 1 273 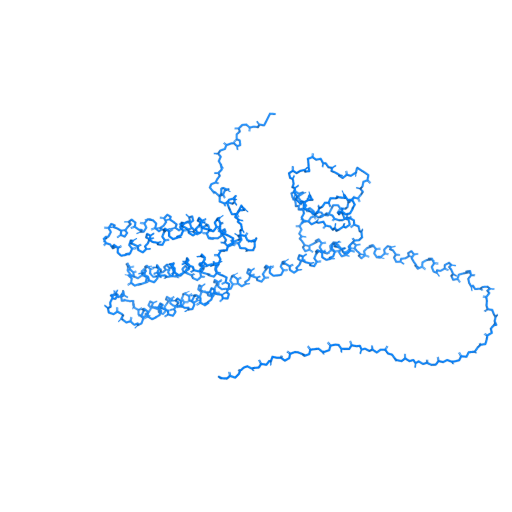? 5.665 4.626 -40.591 1.00 77.62 273 MET A N 1
ATOM 2143 C CA . MET A 1 273 ? 5.724 5.570 -41.710 1.00 77.62 273 MET A CA 1
ATOM 2144 C C . MET A 1 273 ? 7.095 5.582 -42.398 1.00 77.62 273 MET A C 1
ATOM 2146 O O . MET A 1 273 ? 7.173 5.716 -43.617 1.00 77.62 273 MET A O 1
ATOM 2150 N N . TRP A 1 274 ? 8.188 5.459 -41.639 1.00 77.69 274 TRP A N 1
ATOM 2151 C CA . TRP A 1 274 ? 9.534 5.343 -42.200 1.00 77.69 274 TRP A CA 1
ATOM 2152 C C . TRP A 1 274 ? 9.690 4.042 -42.994 1.00 77.69 274 TRP A C 1
ATOM 2154 O O . TRP A 1 274 ? 10.149 4.073 -44.133 1.00 77.69 274 TRP A O 1
ATOM 2164 N N . GLN A 1 275 ? 9.215 2.921 -42.445 1.00 76.00 275 GLN A N 1
ATOM 2165 C CA . GLN A 1 275 ? 9.257 1.624 -43.113 1.00 76.00 275 GLN A CA 1
ATOM 2166 C C . GLN A 1 275 ? 8.416 1.613 -44.400 1.00 76.00 275 GLN A C 1
ATOM 2168 O O . GLN A 1 275 ? 8.836 1.048 -45.408 1.00 76.00 275 GLN A O 1
ATOM 2173 N N . GLU A 1 276 ? 7.246 2.256 -44.397 1.00 80.69 276 GLU A N 1
ATOM 2174 C CA . GLU A 1 276 ? 6.425 2.432 -45.598 1.00 80.69 276 GLU A CA 1
ATOM 2175 C C . GLU A 1 276 ? 7.119 3.305 -46.649 1.00 80.69 276 GLU A C 1
ATOM 2177 O O . GLU A 1 276 ? 7.074 2.974 -47.834 1.00 80.69 276 GLU A O 1
ATOM 2182 N N . ARG A 1 277 ? 7.816 4.374 -46.237 1.00 83.06 277 ARG A N 1
ATOM 2183 C CA . ARG A 1 277 ? 8.604 5.219 -47.151 1.00 83.06 277 ARG A CA 1
ATOM 2184 C C . ARG A 1 277 ? 9.772 4.470 -47.779 1.00 83.06 277 ARG A C 1
ATOM 2186 O O . ARG A 1 277 ? 9.959 4.588 -48.985 1.00 83.06 277 ARG A O 1
ATOM 2193 N N . GLU A 1 278 ? 10.527 3.697 -47.001 1.00 78.62 278 GLU A N 1
ATOM 2194 C CA . GLU A 1 278 ? 11.615 2.874 -47.542 1.00 78.62 278 GLU A CA 1
ATOM 2195 C C . GLU A 1 278 ? 11.087 1.840 -48.535 1.00 78.62 278 GLU A C 1
ATOM 2197 O O . GLU A 1 278 ? 11.595 1.743 -49.651 1.00 78.62 278 GLU A O 1
ATOM 2202 N N . ARG A 1 279 ? 10.003 1.128 -48.194 1.00 74.31 279 ARG A N 1
ATOM 2203 C CA . ARG A 1 279 ? 9.362 0.201 -49.139 1.00 74.31 279 ARG A CA 1
ATOM 2204 C C . ARG A 1 279 ? 8.941 0.922 -50.417 1.00 74.31 279 ARG A C 1
ATOM 2206 O O . ARG A 1 279 ? 9.247 0.437 -51.501 1.00 74.31 279 ARG A O 1
ATOM 2213 N N . ALA A 1 280 ? 8.316 2.095 -50.303 1.00 79.69 280 ALA A N 1
ATOM 2214 C CA . ALA A 1 280 ? 7.883 2.889 -51.449 1.00 79.69 280 ALA A CA 1
ATOM 2215 C C . ALA A 1 280 ? 9.043 3.405 -52.320 1.00 79.69 280 ALA A C 1
ATOM 2217 O O . ALA A 1 280 ? 8.851 3.573 -53.520 1.00 79.69 280 ALA A O 1
ATOM 2218 N N . GLN A 1 281 ? 10.235 3.639 -51.759 1.00 80.00 281 GLN A N 1
ATOM 2219 C CA . GLN A 1 281 ? 11.426 4.029 -52.528 1.00 80.00 281 GLN A CA 1
ATOM 2220 C C . GLN A 1 281 ? 12.102 2.840 -53.221 1.00 80.00 281 GLN A C 1
ATOM 2222 O O . GLN A 1 281 ? 12.578 2.977 -54.346 1.00 80.00 281 GLN A O 1
ATOM 2227 N N . VAL A 1 282 ? 12.108 1.664 -52.590 1.00 70.56 282 VAL A N 1
ATOM 2228 C CA . VAL A 1 282 ? 12.727 0.446 -53.143 1.00 70.56 282 VAL A CA 1
ATOM 2229 C C . VAL A 1 282 ? 11.865 -0.185 -54.249 1.00 70.56 282 VAL A C 1
ATOM 2231 O O . VAL A 1 282 ? 12.386 -0.774 -55.196 1.00 70.56 282 VAL A O 1
ATOM 2234 N N . GLN A 1 283 ? 10.538 -0.041 -54.181 1.00 64.69 283 GLN A N 1
ATOM 2235 C CA . GLN A 1 283 ? 9.602 -0.685 -55.111 1.00 64.69 283 GLN A CA 1
ATOM 2236 C C . GLN A 1 283 ? 9.670 -0.214 -56.585 1.00 64.69 283 GLN A C 1
ATOM 2238 O O . GLN A 1 283 ? 9.607 -1.082 -57.458 1.00 64.69 283 GLN A O 1
ATOM 2243 N N . PRO A 1 284 ? 9.823 1.086 -56.921 1.00 58.03 284 PRO A N 1
ATOM 2244 C CA . PRO A 1 284 ? 9.943 1.527 -58.315 1.00 58.03 284 PRO A CA 1
ATOM 2245 C C . PRO A 1 284 ? 11.280 1.142 -58.971 1.00 58.03 284 PRO A C 1
ATOM 2247 O O . PRO A 1 284 ? 11.323 0.940 -60.181 1.00 58.03 284 PRO A O 1
ATOM 2250 N N . ALA A 1 285 ? 12.357 0.955 -58.200 1.00 57.69 285 ALA A N 1
ATOM 2251 C CA . ALA A 1 285 ? 13.648 0.524 -58.749 1.00 57.69 285 ALA A CA 1
ATOM 2252 C C . ALA A 1 285 ? 13.613 -0.924 -59.285 1.00 57.69 285 ALA A C 1
ATOM 2254 O O . ALA A 1 285 ? 14.309 -1.260 -60.240 1.00 57.69 285 ALA A O 1
ATOM 2255 N N . LEU A 1 286 ? 12.757 -1.780 -58.715 1.00 56.09 286 LEU A N 1
ATOM 2256 C CA . LEU A 1 286 ? 12.570 -3.166 -59.161 1.00 56.09 286 LEU A CA 1
ATOM 2257 C C . LEU A 1 286 ? 11.582 -3.310 -60.331 1.00 56.09 286 LEU A C 1
ATOM 2259 O O . LEU A 1 286 ? 11.610 -4.332 -61.020 1.00 56.09 286 LEU A O 1
ATOM 2263 N N . SER A 1 287 ? 10.701 -2.330 -60.565 1.00 57.16 287 SER A N 1
ATOM 2264 C CA . SER A 1 287 ? 9.761 -2.359 -61.695 1.00 57.16 287 SER A CA 1
ATOM 2265 C C . SER A 1 287 ? 10.358 -1.797 -62.989 1.00 57.16 287 SER A C 1
ATOM 2267 O O . SER A 1 287 ? 9.955 -2.250 -64.062 1.00 57.16 287 SER A O 1
ATOM 2269 N N . ASP A 1 288 ? 11.338 -0.890 -62.910 1.00 56.28 288 ASP A N 1
ATOM 2270 C CA . ASP A 1 288 ? 12.013 -0.337 -64.094 1.00 56.28 288 ASP A CA 1
ATOM 2271 C C . ASP A 1 288 ? 13.083 -1.291 -64.658 1.00 56.28 288 ASP A C 1
ATOM 2273 O O . ASP A 1 288 ? 13.134 -1.519 -65.866 1.00 56.28 288 ASP A O 1
ATOM 2277 N N . GLY A 1 289 ? 13.829 -1.998 -63.796 1.00 55.78 289 GLY A N 1
ATOM 2278 C CA . GLY A 1 289 ? 14.767 -3.046 -64.237 1.00 55.78 289 GLY A CA 1
ATOM 2279 C C . GLY A 1 289 ? 14.085 -4.215 -64.965 1.00 55.78 289 GLY A C 1
ATOM 2280 O O . GLY A 1 289 ? 14.640 -4.795 -65.895 1.00 55.78 289 GLY A O 1
ATOM 2281 N N . ARG A 1 290 ? 12.820 -4.507 -64.628 1.00 52.34 290 ARG A N 1
ATOM 2282 C CA . ARG A 1 290 ? 12.029 -5.553 -65.296 1.00 52.34 290 ARG A CA 1
ATOM 2283 C C . ARG A 1 290 ? 11.462 -5.111 -66.657 1.00 52.34 290 ARG A C 1
ATOM 2285 O O . ARG A 1 290 ? 11.018 -5.956 -67.432 1.00 52.34 290 ARG A O 1
ATOM 2292 N N . ARG A 1 291 ? 11.470 -3.806 -66.970 1.00 52.41 291 ARG A N 1
ATOM 2293 C CA . ARG A 1 291 ? 11.086 -3.271 -68.291 1.00 52.41 291 ARG A CA 1
ATOM 2294 C C . ARG A 1 291 ? 12.237 -3.290 -69.297 1.00 52.41 291 ARG A C 1
ATOM 2296 O O . ARG A 1 291 ? 11.962 -3.399 -70.491 1.00 52.41 291 ARG A O 1
ATOM 2303 N N . GLU A 1 292 ? 13.489 -3.252 -68.846 1.00 52.62 292 GLU A N 1
ATOM 2304 C CA . GLU A 1 292 ? 14.654 -3.363 -69.737 1.00 52.62 292 GLU A CA 1
ATOM 2305 C C . GLU A 1 292 ? 15.015 -4.821 -70.075 1.00 52.62 292 GLU A C 1
ATOM 2307 O O . GLU A 1 292 ? 15.284 -5.116 -71.240 1.00 52.62 292 GLU A O 1
ATOM 2312 N N . GLU A 1 293 ? 14.869 -5.775 -69.147 1.00 51.97 293 GLU A N 1
ATOM 2313 C CA . GLU A 1 293 ? 15.030 -7.212 -69.467 1.00 51.97 293 GLU A CA 1
ATOM 2314 C C . GLU A 1 293 ? 13.938 -7.753 -70.411 1.00 51.97 293 GLU A C 1
ATOM 2316 O O . GLU A 1 293 ? 14.173 -8.683 -71.188 1.00 51.97 293 GLU A O 1
ATOM 2321 N N . GLY A 1 294 ? 12.757 -7.125 -70.421 1.00 50.09 294 GLY A N 1
ATOM 2322 C CA . GLY A 1 294 ? 11.680 -7.436 -71.364 1.00 50.09 294 GLY A CA 1
ATOM 2323 C C . GLY A 1 294 ? 11.915 -6.927 -72.793 1.00 50.09 294 GLY A C 1
ATOM 2324 O O . GLY A 1 294 ? 11.223 -7.369 -73.708 1.00 50.09 294 GLY A O 1
ATOM 2325 N N . ARG A 1 295 ? 12.884 -6.024 -73.013 1.00 49.66 295 ARG A N 1
ATOM 2326 C CA . ARG A 1 295 ? 13.207 -5.492 -74.351 1.00 49.66 295 ARG A CA 1
ATOM 2327 C C . ARG A 1 295 ? 14.310 -6.268 -75.067 1.00 49.66 295 ARG A C 1
ATOM 2329 O O . ARG A 1 295 ? 14.328 -6.257 -76.291 1.00 49.66 295 ARG A O 1
ATOM 2336 N N . HIS A 1 296 ? 15.170 -6.978 -74.334 1.00 49.84 296 HIS A N 1
ATOM 2337 C CA . HIS A 1 296 ? 16.210 -7.829 -74.928 1.00 49.84 296 HIS A CA 1
ATOM 2338 C C . HIS A 1 296 ? 15.821 -9.305 -75.094 1.00 49.84 296 HIS A C 1
ATOM 2340 O O . HIS A 1 296 ? 16.517 -10.030 -75.795 1.00 49.84 296 HIS A O 1
ATOM 2346 N N . SER A 1 297 ? 14.683 -9.745 -74.548 1.00 47.78 297 SER A N 1
ATOM 2347 C CA . SER A 1 297 ? 14.204 -11.131 -74.711 1.00 47.78 297 SER A CA 1
ATOM 2348 C C . SER A 1 297 ? 13.151 -11.318 -75.816 1.00 47.78 297 SER A C 1
ATOM 2350 O O . SER A 1 297 ? 12.571 -12.394 -75.923 1.00 47.78 297 SER A O 1
ATOM 2352 N N . MET A 1 298 ? 12.894 -10.306 -76.656 1.00 44.97 298 MET A N 1
ATOM 2353 C CA . MET A 1 298 ? 11.885 -10.375 -77.729 1.00 44.97 298 MET A CA 1
ATOM 2354 C C . MET A 1 298 ? 12.478 -10.596 -79.136 1.00 44.97 298 MET A C 1
ATOM 2356 O O . MET A 1 298 ? 11.838 -10.238 -80.119 1.00 44.97 298 MET A O 1
ATOM 2360 N N . GLU A 1 299 ? 13.682 -11.180 -79.247 1.00 47.12 299 GLU A N 1
ATOM 2361 C CA . GLU A 1 299 ? 14.313 -11.474 -80.553 1.00 47.12 299 GLU A CA 1
ATOM 2362 C C . GLU A 1 299 ? 14.764 -12.936 -80.755 1.00 47.12 299 GLU A C 1
ATOM 2364 O O . GLU A 1 299 ? 15.203 -13.292 -81.840 1.00 47.12 299 GLU A O 1
ATOM 2369 N N . TYR A 1 300 ? 14.588 -13.833 -79.778 1.00 47.38 300 TYR A N 1
ATOM 2370 C CA . TYR A 1 300 ? 14.866 -15.266 -79.964 1.00 47.38 300 TYR A CA 1
ATOM 2371 C C . TYR A 1 300 ? 13.883 -16.135 -79.177 1.00 47.38 300 TYR A C 1
ATOM 2373 O O . TYR A 1 300 ? 14.142 -16.488 -78.033 1.00 47.38 300 TYR A O 1
ATOM 2381 N N . CYS A 1 301 ? 12.749 -16.467 -79.795 1.00 41.19 301 CYS A N 1
ATOM 2382 C CA . CYS A 1 301 ? 12.053 -17.748 -79.612 1.00 41.19 301 CYS A CA 1
ATOM 2383 C C . CYS A 1 301 ? 10.815 -17.769 -80.513 1.00 41.19 301 CYS A C 1
ATOM 2385 O O . CYS A 1 301 ? 9.692 -17.531 -80.071 1.00 41.19 301 CYS A O 1
ATOM 2387 N N . ASN A 1 302 ? 11.043 -18.031 -81.799 1.00 43.56 302 ASN A N 1
ATOM 2388 C CA . ASN A 1 302 ? 10.023 -18.648 -82.630 1.00 43.56 302 ASN A CA 1
ATOM 2389 C C . ASN A 1 302 ? 10.323 -20.151 -82.670 1.00 43.56 302 ASN A C 1
ATOM 2391 O O . ASN A 1 302 ? 11.485 -20.547 -82.740 1.00 43.56 302 ASN A O 1
ATOM 2395 N N . ASP A 1 303 ? 9.248 -20.931 -82.639 1.00 40.59 303 ASP A N 1
ATOM 2396 C CA . ASP A 1 303 ? 9.171 -22.376 -82.853 1.00 40.59 303 ASP A CA 1
ATOM 2397 C C . ASP A 1 303 ? 9.568 -23.283 -81.672 1.00 40.59 303 ASP A C 1
ATOM 2399 O O . ASP A 1 303 ? 10.736 -23.585 -81.442 1.00 40.59 303 ASP A O 1
ATOM 2403 N N . THR A 1 304 ? 8.560 -23.866 -81.001 1.00 42.47 304 THR A N 1
ATOM 2404 C CA . THR A 1 304 ? 8.227 -25.313 -81.109 1.00 42.47 304 THR A CA 1
ATOM 2405 C C . THR A 1 304 ? 7.379 -25.811 -79.913 1.00 42.47 304 THR A C 1
ATOM 2407 O O . THR A 1 304 ? 7.877 -26.013 -78.815 1.00 42.47 304 THR A O 1
ATOM 2410 N N . VAL A 1 305 ? 6.086 -26.043 -80.194 1.00 41.28 305 VAL A N 1
ATOM 2411 C CA . VAL A 1 305 ? 5.244 -27.218 -79.838 1.00 41.28 305 VAL A CA 1
ATOM 2412 C C . VAL A 1 305 ? 4.970 -27.592 -78.359 1.00 41.28 305 VAL A C 1
ATOM 2414 O O . VAL A 1 305 ? 5.810 -28.116 -77.642 1.00 41.28 305 VAL A O 1
ATOM 2417 N N . LEU A 1 306 ? 3.682 -27.435 -78.001 1.00 41.34 306 LEU A N 1
ATOM 2418 C CA . LEU A 1 306 ? 2.765 -28.339 -77.267 1.00 41.34 306 LEU A CA 1
ATOM 2419 C C . LEU A 1 306 ? 3.347 -29.387 -76.288 1.00 41.34 306 LEU A C 1
ATOM 2421 O O . LEU A 1 306 ? 3.929 -30.380 -76.708 1.00 41.34 306 LEU A O 1
ATOM 2425 N N . SER A 1 307 ? 2.913 -29.344 -75.023 1.00 36.28 307 SER A N 1
ATOM 2426 C CA . SER A 1 307 ? 1.912 -30.306 -74.516 1.00 36.28 307 SER A CA 1
ATOM 2427 C C . SER A 1 307 ? 1.466 -30.002 -73.078 1.00 36.28 307 SER A C 1
ATOM 2429 O O . SER A 1 307 ? 2.170 -29.411 -72.267 1.00 36.28 307 SER A O 1
ATOM 2431 N N . SER A 1 308 ? 0.222 -30.389 -72.834 1.00 43.00 308 SER A N 1
ATOM 2432 C CA . SER A 1 308 ? -0.631 -30.279 -71.654 1.00 43.00 308 SER A CA 1
ATOM 2433 C C . SER A 1 308 ? -0.189 -31.095 -70.435 1.00 43.00 308 SER A C 1
ATOM 2435 O O . SER A 1 308 ? 0.049 -32.285 -70.610 1.00 43.00 308 SER A O 1
ATOM 2437 N N . VAL A 1 309 ? -0.303 -30.546 -69.215 1.00 42.12 309 VAL A N 1
ATOM 2438 C CA . VAL A 1 309 ? -0.716 -31.285 -67.995 1.00 42.12 309 VAL A CA 1
ATOM 2439 C C . VAL A 1 309 ? -1.414 -30.314 -67.023 1.00 42.12 309 VAL A C 1
ATOM 2441 O O . VAL A 1 309 ? -0.981 -29.177 -66.861 1.00 42.12 309 VAL A O 1
ATOM 2444 N N . GLY A 1 310 ? -2.537 -30.764 -66.451 1.00 40.97 310 GLY A N 1
ATOM 2445 C CA . GLY A 1 310 ? -3.515 -29.996 -65.671 1.00 40.97 310 GLY A CA 1
ATOM 2446 C C . GLY A 1 310 ? -3.204 -29.761 -64.177 1.00 40.97 310 GLY A C 1
ATOM 2447 O O . GLY A 1 310 ? -2.064 -29.919 -63.742 1.00 40.97 310 GLY A O 1
ATOM 2448 N N . PRO A 1 311 ? -4.222 -29.339 -63.396 1.00 47.34 311 PRO A N 1
ATOM 2449 C CA . PRO A 1 311 ? -4.050 -28.702 -62.093 1.00 47.34 311 PRO A CA 1
ATOM 2450 C C . PRO A 1 311 ? -4.063 -29.718 -60.946 1.00 47.34 311 PRO A C 1
ATOM 2452 O O . PRO A 1 311 ? -4.890 -30.628 -60.930 1.00 47.34 311 PRO A O 1
ATOM 2455 N N . HIS A 1 312 ? -3.193 -29.519 -59.953 1.00 41.59 312 HIS A N 1
ATOM 2456 C CA . HIS A 1 312 ? -3.281 -30.215 -58.671 1.00 41.59 312 HIS A CA 1
ATOM 2457 C C . HIS A 1 312 ? -3.348 -29.234 -57.498 1.00 41.59 312 HIS A C 1
ATOM 2459 O O . HIS A 1 312 ? -2.416 -28.478 -57.229 1.00 41.59 312 HIS A O 1
ATOM 2465 N N . ASP A 1 313 ? -4.490 -29.317 -56.818 1.00 43.16 313 ASP A N 1
ATOM 2466 C CA . ASP A 1 313 ? -4.791 -28.877 -55.460 1.00 43.16 313 ASP A CA 1
ATOM 2467 C C . ASP A 1 313 ? -3.812 -29.431 -54.420 1.00 43.16 313 ASP A C 1
ATOM 2469 O O . ASP A 1 313 ? -3.637 -30.645 -54.363 1.00 43.16 313 ASP A O 1
ATOM 2473 N N . VAL A 1 314 ? -3.297 -28.573 -53.528 1.00 43.00 314 VAL A N 1
ATOM 2474 C CA . VAL A 1 314 ? -2.926 -28.860 -52.120 1.00 43.00 314 VAL A CA 1
ATOM 2475 C C . VAL A 1 314 ? -2.799 -27.488 -51.428 1.00 43.00 314 VAL A C 1
ATOM 2477 O O . VAL A 1 314 ? -2.152 -26.604 -51.969 1.00 43.00 314 VAL A O 1
ATOM 2480 N N . GLY A 1 315 ? -3.329 -27.146 -50.258 1.00 36.38 315 GLY A N 1
ATOM 2481 C CA . GLY A 1 315 ? -4.038 -27.842 -49.195 1.00 36.38 315 GLY A CA 1
ATOM 2482 C C . GLY A 1 315 ? -3.956 -26.916 -47.972 1.00 36.38 315 GLY A C 1
ATOM 2483 O O . GLY A 1 315 ? -2.866 -26.600 -47.497 1.00 36.38 315 GLY A O 1
ATOM 2484 N N . VAL A 1 316 ? -5.100 -26.412 -47.509 1.00 36.97 316 VAL A N 1
ATOM 2485 C CA . VAL A 1 316 ? -5.220 -25.534 -46.336 1.00 36.97 316 VAL A CA 1
ATOM 2486 C C . VAL A 1 316 ? -5.071 -26.383 -45.074 1.00 36.97 316 VAL A C 1
ATOM 2488 O O . VAL A 1 316 ? -5.891 -27.261 -44.817 1.00 36.97 316 VAL A O 1
ATOM 2491 N N . VAL A 1 317 ? -4.036 -26.122 -44.275 1.00 42.16 317 VAL A N 1
ATOM 2492 C CA . VAL A 1 317 ? -3.844 -26.758 -42.962 1.00 42.16 317 VAL A CA 1
ATOM 2493 C C . VAL A 1 317 ? -4.500 -25.887 -41.892 1.00 42.16 317 VAL A C 1
ATOM 2495 O O . VAL A 1 317 ? -3.932 -24.901 -41.426 1.00 42.16 317 VAL A O 1
ATOM 2498 N N . SER A 1 318 ? -5.717 -26.260 -41.498 1.00 38.03 318 SER A N 1
ATOM 2499 C CA . SER A 1 318 ? -6.381 -25.789 -40.282 1.00 38.03 318 SER A CA 1
ATOM 2500 C C . SER A 1 318 ? -5.860 -26.580 -39.081 1.00 38.03 318 SER A C 1
ATOM 2502 O O . SER A 1 318 ? -6.080 -27.787 -38.994 1.00 38.03 318 SER A O 1
ATOM 2504 N N . ASN A 1 319 ? -5.177 -25.914 -38.149 1.00 39.50 319 ASN A N 1
ATOM 2505 C CA . ASN A 1 319 ? -4.734 -26.521 -36.895 1.00 39.50 319 ASN A CA 1
ATOM 2506 C C . ASN A 1 319 ? -5.718 -26.155 -35.772 1.00 39.50 319 ASN A C 1
ATOM 2508 O O . ASN A 1 319 ? -5.552 -25.158 -35.071 1.00 39.50 319 ASN A O 1
ATOM 2512 N N . THR A 1 320 ? -6.776 -26.950 -35.644 1.00 43.88 320 THR A N 1
ATOM 2513 C CA . THR A 1 320 ? -7.654 -27.011 -34.473 1.00 43.88 320 THR A CA 1
ATOM 2514 C C . THR A 1 320 ? -6.987 -27.901 -33.429 1.00 43.88 320 THR A C 1
ATOM 2516 O O . THR A 1 320 ? -6.807 -29.098 -33.646 1.00 43.88 320 THR A O 1
ATOM 2519 N N . ARG A 1 321 ? -6.623 -27.331 -32.277 1.00 43.69 321 ARG A N 1
ATOM 2520 C CA . ARG A 1 321 ? -6.276 -28.112 -31.087 1.00 43.69 321 ARG A CA 1
ATOM 2521 C C . ARG A 1 321 ? -7.163 -27.696 -29.926 1.00 43.69 321 ARG A C 1
ATOM 2523 O O . ARG A 1 321 ? -6.874 -26.749 -29.199 1.00 43.69 321 ARG A O 1
ATOM 2530 N N . ASP A 1 322 ? -8.243 -28.456 -29.800 1.00 43.22 322 ASP A N 1
ATOM 2531 C CA . ASP A 1 322 ? -8.935 -28.716 -28.550 1.00 43.22 322 ASP A CA 1
ATOM 2532 C C . ASP A 1 322 ? -7.943 -29.268 -27.522 1.00 43.22 322 ASP A C 1
ATOM 2534 O O . ASP A 1 322 ? -7.164 -30.174 -27.822 1.00 43.22 322 ASP A O 1
ATOM 2538 N N . ASN A 1 323 ? -7.994 -28.755 -26.295 1.00 46.84 323 ASN A N 1
ATOM 2539 C CA . ASN A 1 323 ? -7.478 -29.475 -25.139 1.00 46.84 323 ASN A CA 1
ATOM 2540 C C . ASN A 1 323 ? -8.500 -29.391 -24.005 1.00 46.84 323 ASN A C 1
ATOM 2542 O O . ASN A 1 323 ? -8.681 -28.363 -23.352 1.00 46.84 323 ASN A O 1
ATOM 2546 N N . GLN A 1 324 ? -9.170 -30.528 -23.833 1.00 43.69 324 GLN A N 1
ATOM 2547 C CA . GLN A 1 324 ? -10.046 -30.895 -22.734 1.00 43.69 324 GLN A CA 1
ATOM 2548 C C . GLN A 1 324 ? -9.334 -30.783 -21.379 1.00 43.69 324 GLN A C 1
ATOM 2550 O O . GLN A 1 324 ? -8.219 -31.272 -21.197 1.00 43.69 324 GLN A O 1
ATOM 2555 N N . MET A 1 325 ? -10.036 -30.210 -20.401 1.00 49.19 325 MET A N 1
ATOM 2556 C CA . MET A 1 325 ? -9.781 -30.434 -18.978 1.00 49.19 325 MET A CA 1
ATOM 2557 C C . MET A 1 325 ? -10.378 -31.782 -18.549 1.00 49.19 325 MET A C 1
ATOM 2559 O O . MET A 1 325 ? -11.545 -32.035 -18.857 1.00 49.19 325 MET A O 1
ATOM 2563 N N . PRO A 1 326 ? -9.669 -32.610 -17.764 1.00 59.59 326 PRO A N 1
ATOM 2564 C CA . PRO A 1 326 ? -10.300 -33.675 -17.002 1.00 59.59 326 PRO A CA 1
ATOM 2565 C C . PRO A 1 326 ? -10.727 -33.176 -15.613 1.00 59.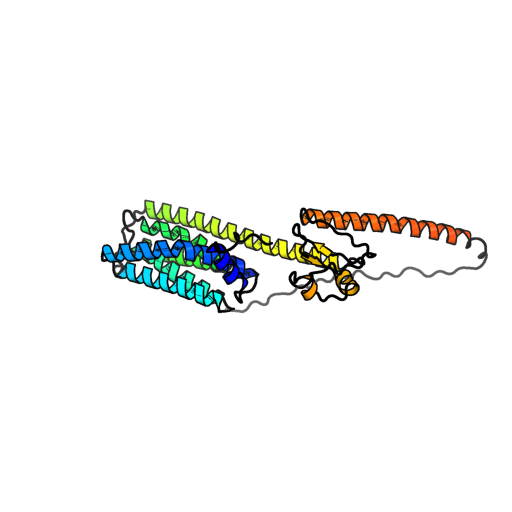59 326 PRO A C 1
ATOM 2567 O O . PRO A 1 326 ? -9.926 -32.656 -14.833 1.00 59.59 326 PRO A O 1
ATOM 2570 N N . ALA A 1 327 ? -12.009 -33.376 -15.309 1.00 55.25 327 ALA A N 1
ATOM 2571 C CA . ALA A 1 327 ? -12.580 -33.281 -13.973 1.00 55.25 327 ALA A CA 1
ATOM 2572 C C . ALA A 1 327 ? -11.957 -34.332 -13.034 1.00 55.25 327 ALA A C 1
ATOM 2574 O O . ALA A 1 327 ? -11.713 -35.469 -13.441 1.00 55.25 327 ALA A O 1
ATOM 2575 N N . LYS A 1 328 ? -11.740 -33.966 -11.765 1.00 48.72 328 LYS A N 1
ATOM 2576 C CA . LYS A 1 328 ? -11.491 -34.920 -10.675 1.00 48.72 328 LYS A CA 1
ATOM 2577 C C . LYS A 1 328 ? -12.772 -35.119 -9.852 1.00 48.72 328 LYS A C 1
ATOM 2579 O O . LYS A 1 328 ? -13.484 -34.136 -9.640 1.00 48.72 328 LYS A O 1
ATOM 2584 N N . PRO A 1 329 ? -13.064 -36.357 -9.416 1.00 69.25 329 PRO A N 1
ATOM 2585 C CA . PRO A 1 329 ? -14.268 -36.694 -8.666 1.00 69.25 329 PRO A CA 1
ATOM 2586 C C . PRO A 1 329 ? -14.144 -36.411 -7.159 1.00 69.25 329 PRO A C 1
ATOM 2588 O O . PRO A 1 329 ? -13.041 -36.211 -6.649 1.00 69.25 329 PRO A O 1
ATOM 2591 N N . LEU A 1 330 ? -15.335 -36.394 -6.547 1.00 57.25 330 LEU A N 1
ATOM 2592 C CA . LEU A 1 330 ? -15.736 -36.163 -5.150 1.00 57.25 330 LEU A CA 1
ATOM 2593 C C . LEU A 1 330 ? -14.836 -36.755 -4.061 1.00 57.25 330 LEU A C 1
ATOM 2595 O O . LEU A 1 330 ? -14.415 -37.925 -4.208 1.00 57.25 330 LEU A O 1
#

Foldseek 3Di:
DDDPPPDDPPDVVNVQVVLLVQALEPPVCSVLLVVLVVCLVVVLVVLVVVLVVCVVVVVVVLNVLSVVLNVLSVVLNVCRSHDHDNQVSLVVNLVSVLVNLLLLQQALPDLNVSNLCVLCNLLSNCSRNHQPVSLVSLVVSVVVSVCPQPPPPVVSNGDPDDPVRVVVSSVSSVVSNVVNNVVRVVVVVVVVVVVVLVVVVLVLQQPDLDWAFEAEPVRATPDTYPNVCVVLVDDPVRSRDPPPPPDDSDDPPDDYDHDYPPDSVVVVVVSVVVVVVVCVVVVVVVVVVVVVVVVVPPPDDDDDDDDDDDDDDDDDDDDDDDDDDDDDDD

Radius of gyration: 32.81 Å; chains: 1; bounding box: 64×62×114 Å

Secondary structure (DSSP, 8-state):
---TTSSS---HHHHHHHHHHHSSS-HHHHHHHHHHHHHHHHHHHHHHHHHHHHHHTT-HHHHHHHHHHHHHHHHHHHHHHH-S--HHHHHHHHHHHHHHHHHHHHH--GGGGGGGGGGHHHHHHHHHH-HHHHHHHHHHHHHHHHHHHHS--TTT------HHHHHHHHHHHHHHHHHHHHHHHHHHHHHHHHHHHHHHHHHHHHH-SS--EEE-TTS-EEEE-HHHHHHHT--HHHHH-TTS--S--S-TT--------S-HHHHHHHHHHHHHHHHHHHHHHHHHHHHHHHHHSSSS-----------------------PPPPPP-

Organism: NCBI:txid1909699

Sequence (330 aa):
MPNPVTCMTFSPYQRLLTAIEQSPIPGADKVRLTHFAVFVLLGQPGLLGYCVYSLVEGELLMALILFVTNVTLLLSWQLLCHLPVAQPVYRTVAVIFGVLLLSLIVNGGDGGSRSLWMLTYPLFVVFLVGEKEGFIWICSLLAVTLLVLFVPLSFLHPFPYGKEFIVRFVSVYMVVAAIACWTEHFRAHSRTLNSAKRRQLESVLEALPAAVRLNDNTGRPLLCNRAYLVLTQLTHDEVFDPEEIDSPIIPPDMQYTNIPISAPDGALYRLQMWQERERAQVQPALSDGRREEGRHSMEYCNDTVLSSVGPHDVGVVSNTRDNQMPAKPL

InterPro domains:
  IPR035965 PAS domain superfamily [SSF55785] (198-240)